Protein AF-A0A171ASH6-F1 (afdb_monomer)

Structure (mmCIF, N/CA/C/O backbone):
data_AF-A0A171ASH6-F1
#
_entry.id   AF-A0A171ASH6-F1
#
loop_
_atom_site.group_PDB
_atom_site.id
_atom_site.type_symbol
_atom_site.label_atom_id
_atom_site.label_alt_id
_atom_site.label_comp_id
_atom_site.label_asym_id
_atom_site.label_entity_id
_atom_site.label_seq_id
_atom_site.pdbx_PDB_ins_code
_atom_site.Cartn_x
_atom_site.Cartn_y
_atom_site.Cartn_z
_atom_site.occupancy
_atom_site.B_iso_or_equiv
_atom_site.auth_seq_id
_atom_site.auth_comp_id
_atom_site.auth_asym_id
_atom_site.auth_atom_id
_atom_site.pdbx_PDB_model_num
ATOM 1 N N . SER A 1 1 ? 28.302 -19.593 27.444 1.00 45.69 1 SER A N 1
ATOM 2 C CA . SER A 1 1 ? 27.390 -19.820 26.310 1.00 45.69 1 SER A CA 1
ATOM 3 C C . SER A 1 1 ? 26.108 -19.074 26.608 1.00 45.69 1 SER A C 1
ATOM 5 O O . SER A 1 1 ? 25.265 -19.598 27.317 1.00 45.69 1 SER A O 1
ATOM 7 N N . GLU A 1 2 ? 26.026 -17.823 26.169 1.00 28.91 2 GLU A N 1
ATOM 8 C CA . GLU A 1 2 ? 24.877 -16.921 26.331 1.00 28.91 2 GLU A CA 1
ATOM 9 C C . GLU A 1 2 ? 24.809 -16.018 25.084 1.00 28.91 2 GLU A C 1
ATOM 11 O O . GLU A 1 2 ? 25.826 -15.876 24.399 1.00 28.91 2 GLU A O 1
ATOM 16 N N . PRO A 1 3 ? 23.618 -15.520 24.711 1.00 32.12 3 PRO A N 1
ATOM 17 C CA . PRO A 1 3 ? 23.237 -15.328 23.317 1.00 32.12 3 PRO A CA 1
ATOM 18 C C . PRO A 1 3 ? 23.754 -14.004 22.750 1.00 32.12 3 PRO A C 1
ATOM 20 O O . PRO A 1 3 ? 23.638 -12.954 23.380 1.00 32.12 3 PRO A O 1
ATOM 23 N N . GLU A 1 4 ? 24.279 -14.045 21.525 1.00 30.20 4 GLU A N 1
ATOM 24 C CA . GLU A 1 4 ? 24.618 -12.848 20.758 1.00 30.20 4 GLU A CA 1
ATOM 25 C C . GLU A 1 4 ? 23.358 -12.013 20.504 1.00 30.20 4 GLU A C 1
ATOM 27 O O . GLU A 1 4 ? 22.505 -12.331 19.671 1.00 30.20 4 GLU A O 1
ATOM 32 N N . VAL A 1 5 ? 23.245 -10.910 21.238 1.00 31.70 5 VAL A N 1
ATOM 33 C CA . VAL A 1 5 ? 22.274 -9.858 20.961 1.00 31.70 5 VAL A CA 1
ATOM 34 C C . VAL A 1 5 ? 22.753 -9.119 19.712 1.00 31.70 5 VAL A C 1
ATOM 36 O O . VAL A 1 5 ? 23.690 -8.323 19.746 1.00 31.70 5 VAL A O 1
ATOM 39 N N . ASN A 1 6 ? 22.107 -9.428 18.590 1.00 39.81 6 ASN A N 1
ATOM 40 C CA . ASN A 1 6 ? 22.355 -8.870 17.266 1.00 39.81 6 ASN A CA 1
ATOM 41 C C . ASN A 1 6 ? 21.956 -7.382 17.219 1.00 39.81 6 ASN A C 1
ATOM 43 O O . ASN A 1 6 ? 20.833 -7.025 16.861 1.00 39.81 6 ASN A O 1
ATOM 47 N N . VAL A 1 7 ? 22.869 -6.501 17.635 1.00 33.38 7 VAL A N 1
ATOM 48 C CA . VAL A 1 7 ? 22.704 -5.043 17.557 1.00 33.38 7 VAL A CA 1
ATOM 49 C C . VAL A 1 7 ? 23.424 -4.528 16.308 1.00 33.38 7 VAL A C 1
ATOM 51 O O . VAL A 1 7 ? 24.606 -4.186 16.346 1.00 33.38 7 VAL A O 1
ATOM 54 N N . LEU A 1 8 ? 22.704 -4.468 15.183 1.00 30.59 8 LEU A N 1
ATOM 55 C CA . LEU A 1 8 ? 23.188 -3.894 13.920 1.00 30.59 8 LEU A CA 1
ATOM 56 C C . LEU A 1 8 ? 23.548 -2.400 14.079 1.00 30.59 8 LEU A C 1
ATOM 58 O O . LEU A 1 8 ? 22.687 -1.569 14.378 1.00 30.59 8 LEU A O 1
ATOM 62 N N . LYS A 1 9 ? 24.812 -2.034 13.816 1.00 34.28 9 LYS A N 1
ATOM 63 C CA . LYS A 1 9 ? 25.303 -0.642 13.791 1.00 34.28 9 LYS A CA 1
ATOM 64 C C . LYS A 1 9 ? 25.560 -0.145 12.355 1.00 34.28 9 LYS A C 1
ATOM 66 O O . LYS A 1 9 ? 26.542 -0.522 11.737 1.00 34.28 9 LYS A O 1
ATOM 71 N N . ARG A 1 10 ? 24.616 0.702 11.915 1.00 31.41 10 ARG A N 1
ATOM 72 C CA . ARG A 1 10 ? 24.584 1.836 10.948 1.00 31.41 10 ARG A CA 1
ATOM 73 C C . ARG A 1 10 ? 25.618 1.946 9.808 1.00 31.41 10 ARG A C 1
ATOM 75 O O . ARG A 1 10 ? 26.817 1.917 10.040 1.00 31.41 10 ARG A O 1
ATOM 82 N N . PHE A 1 11 ? 25.105 2.299 8.621 1.00 37.06 11 PHE A N 1
ATOM 83 C CA . PHE A 1 11 ? 25.823 2.402 7.340 1.00 37.06 11 PHE A CA 1
ATOM 84 C C . PHE A 1 11 ? 25.557 3.723 6.567 1.00 37.06 11 PHE A C 1
ATOM 86 O O . PHE A 1 11 ? 25.187 3.699 5.402 1.00 37.06 11 PHE A O 1
ATOM 93 N N . TYR A 1 12 ? 25.739 4.898 7.181 1.00 35.47 12 TYR A N 1
ATOM 94 C CA . TYR A 1 12 ? 25.959 6.144 6.417 1.00 35.47 12 TYR A CA 1
ATOM 95 C C . TYR A 1 12 ? 26.968 7.037 7.145 1.00 35.47 12 TYR A C 1
ATOM 97 O O . TYR A 1 12 ? 26.896 7.177 8.372 1.00 35.47 12 TYR A O 1
ATOM 105 N N . ARG A 1 13 ? 27.903 7.647 6.401 1.00 34.50 13 ARG A N 1
ATOM 106 C CA . ARG A 1 13 ? 28.758 8.733 6.902 1.00 34.50 13 ARG A CA 1
ATOM 107 C C . ARG A 1 13 ? 28.080 10.071 6.609 1.00 34.50 13 ARG A C 1
ATOM 109 O O . ARG A 1 13 ? 27.743 10.318 5.460 1.00 34.50 13 ARG A O 1
ATOM 116 N N . PRO A 1 14 ? 27.921 10.952 7.605 1.00 33.91 14 PRO A N 1
ATOM 117 C CA . PRO A 1 14 ? 27.282 12.243 7.398 1.00 33.91 14 PRO A CA 1
ATOM 118 C C . PRO A 1 14 ? 28.107 13.105 6.431 1.00 33.91 14 PRO A C 1
ATOM 120 O O . PRO A 1 14 ? 29.325 13.199 6.582 1.00 33.91 14 PRO A O 1
ATOM 123 N N . MET A 1 15 ? 27.448 13.798 5.496 1.00 35.34 15 MET A N 1
ATOM 124 C CA . MET A 1 15 ? 28.036 14.999 4.904 1.00 35.34 15 MET A CA 1
ATOM 125 C C . MET A 1 15 ? 28.104 16.067 5.997 1.00 35.34 15 MET A C 1
ATOM 127 O O . MET A 1 15 ? 27.103 16.687 6.347 1.00 35.34 15 MET A O 1
ATOM 131 N N . VAL A 1 16 ? 29.288 16.239 6.579 1.00 38.28 16 VAL A N 1
ATOM 132 C CA . VAL A 1 16 ? 29.589 17.338 7.496 1.00 38.28 16 VAL A CA 1
ATOM 133 C C . VAL A 1 16 ? 30.573 18.260 6.787 1.00 38.28 16 VAL A C 1
ATOM 135 O O . VAL A 1 16 ? 31.733 17.885 6.634 1.00 38.28 16 VAL A O 1
ATOM 138 N N . PRO A 1 17 ? 30.184 19.488 6.415 1.00 38.75 17 PRO A N 1
ATOM 139 C CA . PRO A 1 17 ? 31.107 20.601 6.511 1.00 38.75 17 PRO A CA 1
ATOM 140 C C . PRO A 1 17 ? 31.356 20.832 8.005 1.00 38.75 17 PRO A C 1
ATOM 142 O O . PRO A 1 17 ? 30.417 21.025 8.784 1.00 38.75 17 PRO A O 1
ATOM 145 N N . GLU A 1 18 ? 32.615 20.720 8.425 1.00 45.03 18 GLU A N 1
ATOM 146 C CA . GLU A 1 18 ? 33.039 20.967 9.800 1.00 45.03 18 GLU A CA 1
ATOM 147 C C . GLU A 1 18 ? 32.450 22.280 10.340 1.00 45.03 18 GLU A C 1
ATOM 149 O O . GLU A 1 18 ? 32.524 23.315 9.680 1.00 45.03 18 GLU A O 1
ATOM 154 N N . LYS A 1 19 ? 31.963 22.213 11.590 1.00 38.91 19 LYS A N 1
ATOM 155 C CA . LYS A 1 19 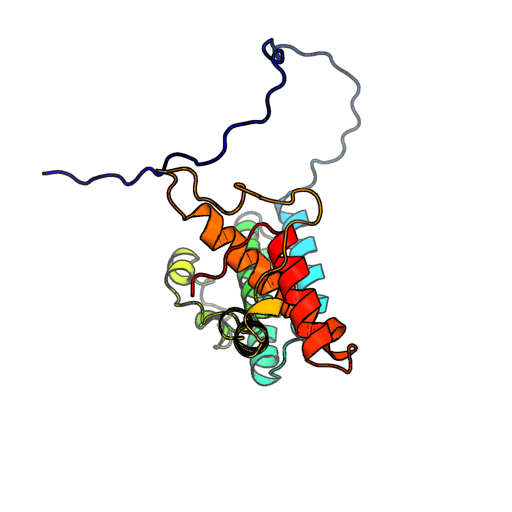? 31.418 23.287 12.454 1.00 38.91 19 LYS A CA 1
ATOM 156 C C . LYS A 1 19 ? 29.892 23.329 12.575 1.00 38.91 19 LYS A C 1
ATOM 158 O O . LYS A 1 19 ? 29.253 24.348 12.353 1.00 38.91 19 LYS A O 1
ATOM 163 N N . CYS A 1 20 ? 29.320 22.274 13.149 1.00 32.62 20 CYS A N 1
ATOM 164 C CA . CYS A 1 20 ? 28.177 22.465 14.043 1.00 32.62 20 CYS A CA 1
ATOM 165 C C . CYS A 1 20 ? 28.339 21.612 15.305 1.00 32.62 20 CYS A C 1
ATOM 167 O O . CYS A 1 20 ? 27.671 20.609 15.531 1.00 32.62 20 CYS A O 1
ATOM 169 N N . LYS A 1 21 ? 29.297 22.012 16.141 1.00 33.75 21 LYS A N 1
ATOM 170 C CA . LYS A 1 21 ? 29.273 21.713 17.570 1.00 33.75 21 LYS A CA 1
ATOM 171 C C . LYS A 1 21 ? 29.309 23.048 18.282 1.00 33.75 21 LYS A C 1
ATOM 173 O O . LYS A 1 21 ? 30.380 23.626 18.397 1.00 33.75 21 LYS A O 1
ATOM 178 N N . GLN A 1 22 ? 28.152 23.505 18.749 1.00 36.69 22 GLN A N 1
ATOM 179 C CA . GLN A 1 22 ? 27.988 23.964 20.126 1.00 36.69 22 GLN A CA 1
ATOM 180 C C . GLN A 1 22 ? 26.531 24.368 20.398 1.00 36.69 22 GLN A C 1
ATOM 182 O O . GLN A 1 22 ? 26.030 25.357 19.885 1.00 36.69 22 GLN A O 1
ATOM 187 N N . ARG A 1 23 ? 25.935 23.617 21.335 1.00 34.19 23 ARG A N 1
ATOM 188 C CA . ARG A 1 23 ? 25.189 24.159 22.478 1.00 34.19 23 ARG A CA 1
ATOM 189 C C . ARG A 1 23 ? 23.769 24.675 22.200 1.00 34.19 23 ARG A C 1
ATOM 191 O O . ARG A 1 23 ? 23.527 25.871 22.186 1.00 34.19 23 ARG A O 1
ATOM 198 N N . MET A 1 24 ? 22.797 23.761 22.172 1.00 30.98 24 MET A N 1
ATOM 199 C CA . MET A 1 24 ? 21.432 24.107 22.586 1.00 30.98 24 MET A CA 1
ATOM 200 C C . MET A 1 24 ? 21.235 23.723 24.052 1.00 30.98 24 MET A C 1
ATOM 202 O O . MET A 1 24 ? 20.932 22.588 24.408 1.00 30.98 24 MET A O 1
ATOM 206 N N . SER A 1 25 ? 21.458 24.699 24.923 1.00 34.09 25 SER A N 1
ATOM 207 C CA . SER A 1 25 ? 20.843 24.752 26.244 1.00 34.09 25 SER A CA 1
ATOM 208 C C . SER A 1 25 ? 20.405 26.187 26.503 1.00 34.09 25 SER A C 1
ATOM 210 O O . SER A 1 25 ? 21.202 27.103 26.313 1.00 34.09 25 SER A O 1
ATOM 212 N N . ARG A 1 26 ? 19.167 26.292 27.003 1.00 34.69 26 ARG A N 1
ATOM 213 C CA . ARG A 1 26 ? 18.424 27.450 27.527 1.00 34.69 26 ARG A CA 1
ATOM 214 C C . ARG A 1 26 ? 17.654 28.352 26.555 1.00 34.69 26 ARG A C 1
ATOM 216 O O . ARG A 1 26 ? 18.209 29.206 25.882 1.00 34.69 26 ARG A O 1
ATOM 223 N N . GLU A 1 27 ? 16.338 28.120 26.584 1.00 38.19 27 GLU A N 1
ATOM 224 C CA . GLU A 1 27 ? 15.298 29.049 27.066 1.00 38.19 27 GLU A CA 1
ATOM 225 C C . GLU A 1 27 ? 15.365 30.511 26.603 1.00 38.19 27 GLU A C 1
ATOM 227 O O . GLU A 1 27 ? 16.212 31.289 27.032 1.00 38.19 27 GLU A O 1
ATOM 232 N N . GLY A 1 28 ? 14.348 30.894 25.829 1.00 31.16 28 GLY A N 1
ATOM 233 C CA . GLY A 1 28 ? 13.969 32.274 25.548 1.00 31.16 28 GLY A CA 1
ATOM 234 C C . GLY A 1 28 ? 12.512 32.319 25.093 1.00 31.16 28 GLY A C 1
ATOM 235 O O . GLY A 1 28 ? 12.186 31.946 23.972 1.00 31.16 28 GLY A O 1
ATOM 236 N N . SER A 1 29 ? 11.647 32.709 26.018 1.00 42.91 29 SER A N 1
ATOM 237 C CA . SER A 1 29 ? 10.190 32.779 25.959 1.00 42.91 29 SER A CA 1
ATOM 238 C C . SER A 1 29 ? 9.662 33.688 24.847 1.00 42.91 29 SER A C 1
ATOM 240 O O . SER A 1 29 ? 9.991 34.870 24.850 1.00 42.91 29 SER A O 1
ATOM 242 N N . ILE A 1 30 ? 8.755 33.196 23.988 1.00 35.72 30 ILE A N 1
ATOM 243 C CA . ILE A 1 30 ? 7.827 34.052 23.226 1.00 35.72 30 ILE A CA 1
ATOM 244 C C . ILE A 1 30 ? 6.423 33.414 23.173 1.00 35.72 30 ILE A C 1
ATOM 246 O O . ILE A 1 30 ? 6.210 32.362 22.583 1.00 35.72 30 ILE A O 1
ATOM 250 N N . SER A 1 31 ? 5.509 34.113 23.852 1.00 34.62 31 SER A N 1
ATOM 251 C CA . SER A 1 31 ? 4.046 34.213 23.726 1.00 34.62 31 SER A CA 1
ATOM 252 C C . SER A 1 31 ? 3.168 32.959 23.606 1.00 34.62 31 SER A C 1
ATOM 254 O O . SER A 1 31 ? 3.125 32.260 22.598 1.00 34.62 31 SER A O 1
ATOM 256 N N . SER A 1 32 ? 2.312 32.830 24.617 1.00 44.97 32 SER A N 1
ATOM 257 C CA . SER A 1 32 ? 1.070 32.069 24.657 1.00 44.97 32 SER A CA 1
ATOM 258 C C . SER A 1 32 ? 0.130 32.374 23.484 1.00 44.97 32 SER A C 1
ATOM 260 O O . SER A 1 32 ? -0.579 33.380 23.477 1.00 44.97 32 SER A O 1
ATOM 262 N N . LEU A 1 33 ? 0.041 31.430 22.559 1.00 41.00 33 LEU A N 1
ATOM 263 C CA . LEU A 1 33 ? -1.189 31.089 21.855 1.00 41.00 33 LEU A CA 1
ATOM 264 C C . LEU A 1 33 ? -1.342 29.590 22.070 1.00 41.00 33 LEU A C 1
ATOM 266 O O . LEU A 1 33 ? -0.570 28.806 21.524 1.00 41.00 33 LEU A O 1
ATOM 270 N N . SER A 1 34 ? -2.269 29.189 22.940 1.00 40.94 34 SER A N 1
ATOM 271 C CA . SER A 1 34 ? -2.577 27.779 23.156 1.00 40.94 34 SER A CA 1
ATOM 272 C C . SER A 1 34 ? -3.241 27.222 21.896 1.00 40.94 34 SER A C 1
ATOM 274 O O . SER A 1 34 ? -4.461 27.076 21.827 1.00 40.94 34 SER A O 1
ATOM 276 N N . SER A 1 35 ? -2.448 26.907 20.876 1.00 45.91 35 SER A N 1
ATOM 277 C CA . SER A 1 35 ? -2.837 25.869 19.939 1.00 45.91 35 SER A CA 1
ATOM 278 C C . SER A 1 35 ? -2.961 24.612 20.788 1.00 45.91 35 SER A C 1
ATOM 280 O O . SER A 1 35 ? -1.966 24.173 21.374 1.00 45.91 35 SER A O 1
ATOM 282 N N . ALA A 1 36 ? -4.174 24.082 20.939 1.00 49.22 36 ALA A N 1
ATOM 283 C CA . ALA A 1 36 ? -4.348 22.775 21.552 1.00 49.22 36 ALA A CA 1
ATOM 284 C C . ALA A 1 36 ? -3.319 21.834 20.901 1.00 49.22 36 ALA A C 1
ATOM 286 O O . ALA A 1 36 ? -3.232 21.835 19.668 1.00 49.22 36 ALA A O 1
ATOM 287 N N . PRO A 1 37 ? -2.477 21.125 21.674 1.00 58.78 37 PRO A N 1
ATOM 288 C CA . PRO A 1 37 ? -1.520 20.206 21.083 1.00 58.78 37 PRO A CA 1
ATOM 289 C C . PRO A 1 37 ? -2.321 19.251 20.202 1.00 58.78 37 PRO A C 1
ATOM 291 O O . PRO A 1 37 ? -3.222 18.573 20.697 1.00 58.78 37 PRO A O 1
ATOM 294 N N . MET A 1 38 ? -2.069 19.284 18.891 1.00 62.38 38 MET A N 1
ATOM 295 C CA . MET A 1 38 ? -2.719 18.393 17.934 1.00 62.38 38 MET A CA 1
ATOM 296 C C . MET A 1 38 ? -2.554 16.967 18.459 1.00 62.38 38 MET A C 1
ATOM 298 O O . MET A 1 38 ? -1.432 16.473 18.559 1.00 62.38 38 MET A O 1
ATOM 302 N N . ASP A 1 39 ? -3.659 16.334 18.859 1.00 82.44 39 ASP A N 1
ATOM 303 C CA . ASP A 1 39 ? -3.646 14.967 19.375 1.00 82.44 39 ASP A CA 1
ATOM 304 C C . ASP A 1 39 ? -3.148 14.055 18.250 1.00 82.44 39 ASP A C 1
ATOM 306 O O . ASP A 1 39 ? -3.871 13.793 17.286 1.00 82.44 39 ASP A O 1
ATOM 310 N N . SER A 1 40 ? -1.892 13.611 18.357 1.00 89.25 40 SER A N 1
ATOM 311 C CA . SER A 1 40 ? -1.214 12.794 17.345 1.00 89.25 40 SER A CA 1
ATOM 312 C C . SER A 1 40 ? -2.054 11.586 16.943 1.00 89.25 40 SER A C 1
ATOM 314 O O . SER A 1 40 ? -2.129 11.258 15.763 1.00 89.25 40 SER A O 1
ATOM 316 N N . LEU A 1 41 ? -2.755 10.962 17.896 1.00 90.69 41 LEU A N 1
ATOM 317 C CA . LEU A 1 41 ? -3.590 9.796 17.615 1.00 90.69 41 LEU A CA 1
ATOM 318 C C . LEU A 1 41 ? -4.849 10.160 16.822 1.00 90.69 41 LEU A C 1
ATOM 320 O O . LEU A 1 41 ? -5.313 9.353 16.014 1.00 90.69 41 LEU A O 1
ATOM 324 N N . ASN A 1 42 ? -5.411 11.352 17.013 1.00 89.62 42 ASN A N 1
ATOM 325 C CA . ASN A 1 42 ? -6.527 11.809 16.183 1.00 89.62 42 ASN A CA 1
ATOM 326 C C . ASN A 1 42 ? -6.041 12.205 14.790 1.00 89.62 42 ASN A C 1
ATOM 328 O O . ASN A 1 42 ? -6.703 11.873 13.813 1.00 89.62 42 ASN A O 1
ATOM 332 N N . THR A 1 43 ? -4.871 12.838 14.685 1.00 92.44 43 THR A N 1
ATOM 333 C CA . THR A 1 43 ? -4.248 13.157 13.393 1.00 92.44 43 THR A CA 1
ATOM 334 C C . THR A 1 43 ? -3.971 11.889 12.586 1.00 92.44 43 THR A C 1
ATOM 336 O O . THR A 1 43 ? -4.365 11.809 11.427 1.00 92.44 43 THR A O 1
ATOM 339 N N . GLU A 1 44 ? -3.376 10.864 13.203 1.00 93.19 44 GLU A N 1
ATOM 340 C CA . GLU A 1 44 ? -3.176 9.546 12.587 1.00 93.19 44 GLU A CA 1
ATOM 341 C C . GLU A 1 44 ? -4.496 8.914 12.141 1.00 93.19 44 GLU A C 1
ATOM 343 O O . GLU A 1 44 ? -4.599 8.408 11.028 1.00 93.19 44 GLU A O 1
ATOM 348 N N . PHE A 1 45 ? -5.522 8.951 12.995 1.00 94.81 45 PHE A N 1
ATOM 349 C CA . PHE A 1 45 ? -6.832 8.405 12.657 1.00 94.81 45 PHE A CA 1
ATOM 350 C C . PHE A 1 45 ? -7.436 9.097 11.438 1.00 94.81 45 PHE A C 1
ATOM 352 O O . PHE A 1 45 ? -7.897 8.416 10.524 1.00 94.81 45 PHE A O 1
ATOM 359 N N . ILE A 1 46 ? -7.398 10.431 11.400 1.00 93.06 46 ILE A N 1
ATOM 360 C CA . ILE A 1 46 ? -7.866 11.223 10.259 1.00 93.06 46 ILE A CA 1
ATOM 361 C C . ILE A 1 46 ? -7.062 10.858 9.010 1.00 93.06 46 ILE A C 1
ATOM 363 O O . ILE A 1 46 ? -7.662 10.590 7.973 1.00 93.06 46 ILE A O 1
ATOM 367 N N . TYR A 1 47 ? -5.735 10.773 9.119 1.00 94.62 47 TYR A N 1
ATOM 368 C CA . TYR A 1 47 ? -4.861 10.408 8.008 1.00 94.62 47 TYR A CA 1
ATOM 369 C C . TYR A 1 47 ? -5.202 9.023 7.439 1.00 94.62 47 TYR A C 1
ATOM 371 O O . TYR A 1 47 ? -5.491 8.898 6.248 1.00 94.62 47 TYR A O 1
ATOM 379 N N . TYR A 1 48 ? -5.272 7.985 8.277 1.00 96.06 48 TYR A N 1
ATOM 380 C CA . TYR A 1 48 ? -5.658 6.649 7.814 1.00 96.06 48 TYR A CA 1
ATOM 381 C C . TYR A 1 48 ? -7.079 6.629 7.249 1.00 96.06 48 TYR A C 1
ATOM 383 O O . TYR A 1 48 ? -7.327 5.956 6.255 1.00 96.06 48 TYR A O 1
ATOM 391 N N . SER A 1 49 ? -8.000 7.411 7.818 1.00 93.88 49 SER A N 1
ATOM 392 C CA . SER A 1 49 ? -9.362 7.543 7.293 1.00 93.88 49 SER A CA 1
ATOM 393 C C . SER A 1 49 ? -9.391 8.169 5.901 1.00 93.88 49 SER A C 1
ATOM 395 O O . SER A 1 49 ? -10.173 7.737 5.058 1.00 93.88 49 SER A O 1
ATOM 397 N N . THR A 1 50 ? -8.552 9.176 5.644 1.00 93.25 50 THR A N 1
ATOM 398 C CA . THR A 1 50 ? -8.423 9.772 4.307 1.00 93.25 50 THR A CA 1
ATOM 399 C C . THR A 1 50 ? -7.829 8.786 3.314 1.00 93.25 50 THR A C 1
ATOM 401 O O . THR A 1 50 ? -8.421 8.574 2.265 1.00 93.25 50 THR A O 1
ATOM 404 N N . VAL A 1 51 ? -6.751 8.095 3.688 1.00 93.25 51 VAL A N 1
ATOM 405 C CA . VAL A 1 51 ? -6.107 7.083 2.840 1.00 93.25 51 VAL A CA 1
ATOM 406 C C . VAL A 1 51 ? -7.082 5.951 2.493 1.00 93.25 51 VAL A C 1
ATOM 408 O O . VAL A 1 51 ? -7.197 5.582 1.328 1.00 93.25 51 VAL A O 1
ATOM 411 N N . LEU A 1 52 ? -7.843 5.446 3.472 1.00 93.81 52 LEU A N 1
ATOM 412 C CA . LEU A 1 52 ? -8.837 4.382 3.277 1.00 93.81 52 LEU A CA 1
ATOM 413 C C . LEU A 1 52 ? -9.902 4.725 2.234 1.00 93.81 52 LEU A C 1
ATOM 415 O O . LEU A 1 52 ? -10.326 3.836 1.498 1.00 93.81 52 LEU A O 1
ATOM 419 N N . LYS A 1 53 ? -10.333 5.991 2.162 1.00 90.94 53 LYS A N 1
ATOM 420 C CA . LYS A 1 53 ? -11.338 6.435 1.184 1.00 90.94 53 LYS A CA 1
ATOM 421 C C . LYS A 1 53 ? -10.856 6.290 -0.254 1.00 90.94 53 LYS A C 1
ATOM 423 O O . LYS A 1 53 ? -11.685 6.034 -1.120 1.00 90.94 53 LYS A O 1
ATOM 428 N N . ASP A 1 54 ? -9.553 6.417 -0.482 1.00 90.12 54 ASP A N 1
ATOM 429 C CA . ASP A 1 54 ? -8.967 6.340 -1.816 1.00 90.12 54 ASP A CA 1
ATOM 430 C C . ASP A 1 54 ? -8.567 4.901 -2.170 1.00 90.12 54 ASP A C 1
ATOM 432 O O . ASP A 1 54 ? -8.847 4.430 -3.272 1.00 90.12 54 ASP A O 1
ATOM 436 N N . ILE A 1 55 ? -7.965 4.163 -1.229 1.00 92.06 55 ILE A N 1
ATOM 437 C CA . ILE A 1 55 ? -7.408 2.830 -1.520 1.00 92.06 55 ILE A CA 1
ATOM 438 C C . ILE A 1 55 ? -8.445 1.702 -1.475 1.00 92.06 55 ILE A C 1
ATOM 440 O O . ILE A 1 55 ? -8.360 0.778 -2.281 1.00 92.06 55 ILE A O 1
ATOM 444 N N . LEU A 1 56 ? -9.443 1.755 -0.581 1.00 91.94 56 LEU A N 1
ATOM 445 C CA . LEU A 1 56 ? -10.432 0.676 -0.456 1.00 91.94 56 LEU A CA 1
ATOM 446 C C . LEU A 1 56 ? -11.253 0.512 -1.753 1.00 91.94 56 LEU A C 1
ATOM 448 O O . LEU A 1 56 ? -11.393 -0.617 -2.233 1.00 91.94 56 LEU A O 1
ATOM 452 N N . PRO A 1 57 ? -11.750 1.590 -2.397 1.00 91.56 57 PRO A N 1
ATOM 453 C CA . PRO A 1 57 ? -12.405 1.470 -3.698 1.00 91.56 57 PRO A CA 1
ATOM 454 C C . PRO A 1 57 ? -11.456 1.031 -4.819 1.00 91.56 57 PRO A C 1
ATOM 456 O O . PRO A 1 57 ? -11.922 0.413 -5.779 1.00 91.56 57 PRO A O 1
ATOM 459 N N . ALA A 1 58 ? -10.157 1.320 -4.697 1.00 88.31 58 ALA A N 1
ATOM 460 C CA . ALA A 1 58 ? -9.140 1.033 -5.707 1.00 88.31 58 ALA A CA 1
ATOM 461 C C . ALA A 1 58 ? -8.629 -0.417 -5.702 1.00 88.31 58 ALA A C 1
ATOM 463 O O . ALA A 1 58 ? -7.988 -0.817 -6.672 1.00 88.31 58 ALA A O 1
ATOM 464 N N . MET A 1 59 ? -8.930 -1.216 -4.670 1.00 89.25 59 MET A N 1
ATOM 465 C CA . MET A 1 59 ? -8.541 -2.633 -4.653 1.00 89.25 59 MET A CA 1
ATOM 466 C C . MET A 1 59 ? -9.055 -3.378 -5.897 1.00 89.25 59 MET A C 1
ATOM 468 O O . MET A 1 59 ? -10.142 -3.088 -6.412 1.00 89.25 59 MET A O 1
ATOM 472 N N . SER A 1 60 ? -8.327 -4.379 -6.382 1.00 86.94 60 SER A N 1
ATOM 473 C CA . SER A 1 60 ? -8.711 -5.080 -7.616 1.00 86.94 60 SER A CA 1
ATOM 474 C C . SER A 1 60 ? -9.845 -6.083 -7.402 1.00 86.94 60 SER A C 1
ATOM 476 O O . SER A 1 60 ? -10.597 -6.363 -8.334 1.00 86.94 60 SER A O 1
ATOM 478 N N . ARG A 1 61 ? -9.961 -6.660 -6.199 1.00 88.12 61 ARG A N 1
ATOM 479 C CA . ARG A 1 61 ? -10.853 -7.797 -5.910 1.00 88.12 61 ARG A CA 1
ATOM 480 C C . ARG A 1 61 ? -12.047 -7.361 -5.072 1.00 88.12 61 ARG A C 1
ATOM 482 O O . ARG A 1 61 ? -11.884 -6.801 -3.990 1.00 88.12 61 ARG A O 1
ATOM 489 N N . ILE A 1 62 ? -13.259 -7.598 -5.572 1.00 90.94 62 ILE A N 1
ATOM 490 C CA . ILE A 1 62 ? -14.484 -7.142 -4.900 1.00 90.94 62 ILE A CA 1
ATOM 491 C C . ILE A 1 62 ? -14.791 -7.958 -3.642 1.00 90.94 62 ILE A C 1
ATOM 493 O O . ILE A 1 62 ? -15.341 -7.426 -2.681 1.00 90.94 62 ILE A O 1
ATOM 497 N N . GLU A 1 63 ? -14.389 -9.227 -3.616 1.00 90.31 63 GLU A N 1
ATOM 498 C CA . GLU A 1 63 ? -14.541 -10.110 -2.460 1.00 90.31 63 GLU A CA 1
ATOM 499 C C . GLU A 1 63 ? -13.721 -9.588 -1.278 1.00 90.31 63 GLU A C 1
ATOM 501 O O . GLU A 1 63 ? -14.226 -9.496 -0.160 1.00 90.31 63 GLU A O 1
ATOM 506 N N . ASP A 1 64 ? -12.486 -9.169 -1.556 1.00 90.94 64 ASP A N 1
ATOM 507 C CA . ASP A 1 64 ? -11.574 -8.602 -0.568 1.00 90.94 64 ASP A CA 1
ATOM 508 C C . ASP A 1 64 ? -12.122 -7.273 -0.020 1.00 90.94 64 ASP A C 1
ATOM 510 O O . ASP A 1 64 ? -12.163 -7.078 1.195 1.00 90.94 64 ASP A O 1
ATOM 514 N N . LYS A 1 65 ? -12.663 -6.399 -0.884 1.00 91.75 65 LYS A N 1
ATOM 515 C CA . LYS A 1 65 ? -13.359 -5.171 -0.446 1.00 91.75 65 LYS A CA 1
ATOM 516 C C . LYS A 1 65 ? -14.500 -5.482 0.518 1.00 91.75 65 LYS A C 1
ATOM 518 O O . LYS A 1 65 ? -14.598 -4.875 1.584 1.00 91.75 65 LYS A O 1
ATOM 523 N N . ASN A 1 66 ? -15.355 -6.434 0.147 1.00 91.12 66 ASN A N 1
ATOM 524 C CA . ASN A 1 66 ? -16.523 -6.806 0.938 1.00 91.12 66 ASN A CA 1
ATOM 525 C C . ASN A 1 66 ? -16.133 -7.409 2.294 1.00 91.12 66 ASN A C 1
ATOM 527 O O . ASN A 1 66 ? -16.805 -7.135 3.286 1.00 91.12 66 ASN A O 1
ATOM 531 N N . ALA A 1 67 ? -15.036 -8.168 2.360 1.00 91.12 67 ALA A N 1
ATOM 532 C CA . ALA A 1 67 ? -14.508 -8.705 3.614 1.00 91.12 67 ALA A CA 1
ATOM 533 C C . ALA A 1 67 ? -13.973 -7.606 4.553 1.00 91.12 67 ALA A C 1
ATOM 535 O O . ALA A 1 67 ? -14.116 -7.705 5.773 1.00 91.12 67 ALA A O 1
ATOM 536 N N . LEU A 1 68 ? -13.400 -6.531 4.000 1.00 93.12 68 LEU A N 1
ATOM 537 C CA . LEU A 1 68 ? -12.820 -5.437 4.783 1.00 93.12 68 LEU A CA 1
ATOM 538 C C . LEU A 1 68 ? -13.844 -4.414 5.294 1.00 93.12 68 LEU A C 1
ATOM 540 O O . LEU A 1 68 ? -13.611 -3.792 6.333 1.00 93.12 68 LEU A O 1
ATOM 544 N N . LEU A 1 69 ? -14.982 -4.235 4.618 1.00 93.25 69 LEU A N 1
ATOM 545 C CA . LEU A 1 69 ? -16.012 -3.263 5.018 1.00 93.25 69 LEU A CA 1
ATOM 546 C C . LEU A 1 69 ? -16.495 -3.437 6.477 1.00 93.25 69 LEU A C 1
ATOM 548 O O . LEU A 1 69 ? -16.509 -2.442 7.210 1.00 93.25 69 LEU A O 1
ATOM 552 N N . PRO A 1 70 ? -16.817 -4.657 6.959 1.00 94.06 70 PRO A N 1
ATOM 553 C CA . PRO A 1 70 ? -17.146 -4.890 8.366 1.00 94.06 70 PRO A CA 1
ATOM 554 C C . PRO A 1 70 ? -16.033 -4.483 9.342 1.00 94.06 70 PRO A C 1
ATOM 556 O O . PRO A 1 70 ? -16.310 -3.942 10.412 1.00 94.06 70 PRO A O 1
ATOM 559 N N . TRP A 1 71 ? -14.764 -4.697 8.978 1.00 94.19 71 TRP A N 1
ATOM 560 C CA . TRP A 1 71 ? -13.617 -4.289 9.797 1.00 94.19 71 TRP A CA 1
ATOM 561 C C . TRP A 1 71 ? -13.475 -2.778 9.887 1.00 94.19 71 TRP A C 1
ATOM 563 O O . TRP A 1 71 ? -13.207 -2.257 10.972 1.00 94.19 71 TRP A O 1
ATOM 573 N N . VAL A 1 72 ? -13.695 -2.070 8.778 1.00 94.31 72 VAL A N 1
ATOM 574 C CA . VAL A 1 72 ? -13.741 -0.604 8.777 1.00 94.31 72 VAL A CA 1
ATOM 575 C C . VAL A 1 72 ? -14.866 -0.126 9.692 1.00 94.31 72 VAL A C 1
ATOM 577 O O . VAL A 1 72 ? -14.603 0.661 10.596 1.00 94.31 72 VAL A O 1
ATOM 580 N N . GLY A 1 73 ? -16.084 -0.657 9.544 1.00 93.81 73 GLY A N 1
ATOM 581 C CA . GLY A 1 73 ? -17.213 -0.304 10.414 1.00 93.81 73 GLY A CA 1
ATOM 582 C C . GLY A 1 73 ? -16.890 -0.504 11.896 1.00 93.81 73 GLY A C 1
ATOM 583 O O . GLY A 1 73 ? -17.062 0.406 12.707 1.00 93.81 73 GLY A O 1
ATOM 584 N N . ARG A 1 74 ? -16.307 -1.655 12.235 1.00 93.44 74 ARG A N 1
ATOM 585 C CA . ARG A 1 74 ? -15.899 -1.977 13.600 1.00 93.44 74 ARG A CA 1
ATOM 586 C C . ARG A 1 74 ? -14.838 -1.035 14.161 1.00 93.44 74 ARG A C 1
ATOM 588 O O . ARG A 1 74 ? -14.960 -0.587 15.294 1.00 93.44 74 ARG A O 1
ATOM 595 N N . LEU A 1 75 ? -13.783 -0.726 13.409 1.00 93.62 75 LEU A N 1
ATOM 596 C CA . LEU A 1 75 ? -12.714 0.164 13.885 1.00 93.62 75 LEU A CA 1
ATOM 597 C C . LEU A 1 75 ? -13.190 1.615 14.057 1.00 93.62 75 LEU A C 1
ATOM 599 O O . LEU A 1 75 ? -12.564 2.380 14.792 1.00 93.62 75 LEU A O 1
ATOM 603 N N . TYR A 1 76 ? -14.292 1.981 13.403 1.00 94.25 76 TYR A N 1
ATOM 604 C CA . TYR A 1 76 ? -14.951 3.280 13.526 1.00 94.25 76 TYR A CA 1
ATOM 605 C C . TYR A 1 76 ? -16.054 3.285 14.590 1.00 94.25 76 TYR A C 1
ATOM 607 O O . TYR A 1 76 ? -16.663 4.331 14.825 1.00 94.25 76 TYR A O 1
ATOM 615 N N . ALA A 1 77 ? -16.293 2.164 15.273 1.00 91.44 77 ALA A N 1
ATOM 616 C CA . ALA A 1 77 ? -17.289 2.105 16.326 1.00 91.44 77 ALA A CA 1
ATOM 617 C C . ALA A 1 77 ? -16.916 3.032 17.512 1.00 91.44 77 ALA A C 1
ATOM 619 O O . ALA A 1 77 ? -15.726 3.293 17.768 1.00 91.44 77 ALA A O 1
ATOM 620 N N . PRO A 1 78 ? -17.910 3.590 18.230 1.00 90.44 78 PRO A N 1
ATOM 621 C CA . PRO A 1 78 ? -17.686 4.607 19.261 1.00 90.44 78 PRO A CA 1
ATOM 622 C C . PRO A 1 78 ? -16.706 4.184 20.363 1.00 90.44 78 PRO A C 1
ATOM 624 O O . PRO A 1 78 ? -15.895 4.989 20.821 1.00 90.44 78 PRO A O 1
ATOM 627 N N . GLU A 1 79 ? -16.707 2.916 20.759 1.00 88.38 79 GLU A N 1
ATOM 628 C CA . GLU A 1 79 ? -15.840 2.371 21.803 1.00 88.38 79 GLU A CA 1
ATOM 629 C C . GLU A 1 79 ? -14.342 2.511 21.472 1.00 88.38 79 GLU A C 1
ATOM 631 O O . GLU A 1 79 ? -13.522 2.775 22.362 1.00 88.38 79 GLU A O 1
ATOM 636 N N . TYR A 1 80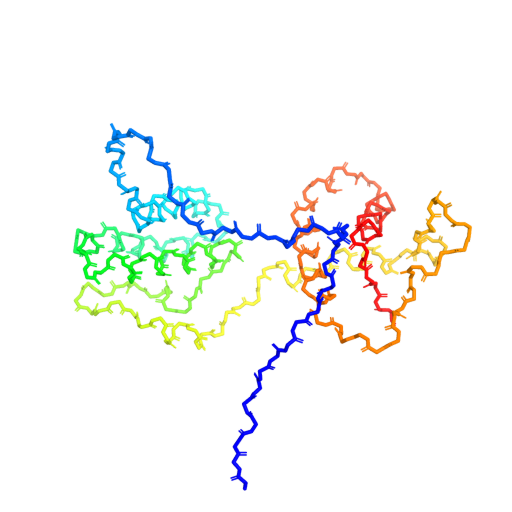 ? -13.972 2.459 20.188 1.00 89.00 80 TYR A N 1
ATOM 637 C CA . TYR A 1 80 ? -12.590 2.638 19.726 1.00 89.00 80 TYR A CA 1
ATOM 638 C C . TYR A 1 80 ? -12.140 4.105 19.686 1.00 89.00 80 TYR A C 1
ATOM 640 O O . TYR A 1 80 ? -10.968 4.388 19.422 1.00 89.00 80 TYR A O 1
ATOM 648 N N . HIS A 1 81 ? -13.035 5.040 20.016 1.00 87.62 81 HIS A N 1
ATOM 649 C CA . HIS A 1 81 ? -12.721 6.448 20.257 1.00 87.62 81 HIS A CA 1
ATOM 650 C C . HIS A 1 81 ? -12.394 6.730 21.730 1.00 87.62 81 HIS A C 1
ATOM 652 O O . HIS A 1 81 ? -12.127 7.876 22.093 1.00 87.62 81 HIS A O 1
ATOM 658 N N . SER A 1 82 ? -12.355 5.716 22.596 1.00 87.12 82 SER A N 1
ATOM 659 C CA . SER A 1 82 ? -11.864 5.860 23.971 1.00 87.12 82 SER A CA 1
ATOM 660 C C . SER A 1 82 ? -10.338 5.998 24.020 1.00 87.12 82 SER A C 1
ATOM 662 O O . SER A 1 82 ? -9.613 5.419 23.210 1.00 87.12 82 SER A O 1
ATOM 664 N N . THR A 1 83 ? -9.816 6.742 24.997 1.00 83.25 83 THR A N 1
ATOM 665 C CA . THR A 1 83 ? -8.364 6.950 25.177 1.00 83.25 83 THR A CA 1
ATOM 666 C C . THR A 1 83 ? -7.587 5.636 25.308 1.00 83.25 83 THR A C 1
ATOM 668 O O . THR A 1 83 ? -6.472 5.533 24.804 1.00 83.25 83 THR A O 1
ATOM 671 N N . ALA A 1 84 ? -8.199 4.612 25.908 1.00 86.31 84 ALA A N 1
ATOM 672 C CA . ALA A 1 84 ? -7.609 3.286 26.066 1.00 86.31 84 ALA A CA 1
ATOM 673 C C . ALA A 1 84 ? -7.457 2.516 24.740 1.00 86.31 84 ALA A C 1
ATOM 675 O O . ALA A 1 84 ? -6.523 1.729 24.590 1.00 86.31 84 ALA A O 1
ATOM 676 N N . LEU A 1 85 ? -8.360 2.726 23.774 1.00 88.31 85 LEU A N 1
ATOM 677 C CA . LEU A 1 85 ? -8.437 1.906 22.560 1.00 88.31 85 LEU A CA 1
ATOM 678 C C . LEU A 1 85 ? -7.963 2.616 21.286 1.00 88.31 85 LEU A C 1
ATOM 680 O O . LEU A 1 85 ? -7.580 1.925 20.338 1.00 88.31 85 LEU A O 1
ATOM 684 N N . ARG A 1 86 ? -7.890 3.956 21.261 1.00 90.75 86 ARG A N 1
ATOM 685 C CA . ARG A 1 86 ? -7.460 4.739 20.080 1.00 90.75 86 ARG A CA 1
ATOM 686 C C . ARG A 1 86 ? -6.122 4.283 19.499 1.00 90.75 86 ARG A C 1
ATOM 688 O O . ARG A 1 86 ? -6.013 4.112 18.290 1.00 90.75 86 ARG A O 1
ATOM 695 N N . SER A 1 87 ? -5.112 4.037 20.339 1.00 89.62 87 SER A N 1
ATOM 696 C CA . SER A 1 87 ? -3.798 3.578 19.856 1.00 89.62 87 SER A CA 1
ATOM 697 C C . SER A 1 87 ? -3.884 2.194 19.202 1.00 89.62 87 SER A C 1
ATOM 699 O O . SER A 1 87 ? -3.328 1.971 18.125 1.00 89.62 87 SER A O 1
ATOM 701 N N . LYS A 1 88 ? -4.642 1.264 19.803 1.00 90.19 88 LYS A N 1
ATOM 702 C CA . LYS A 1 88 ? -4.853 -0.078 19.243 1.00 90.19 88 LYS A CA 1
ATOM 703 C C . LYS A 1 88 ? -5.606 -0.005 17.914 1.00 90.19 88 LYS A C 1
ATOM 705 O O . LYS A 1 88 ? -5.187 -0.659 16.960 1.00 90.19 88 LYS A O 1
ATOM 710 N N . ARG A 1 89 ? -6.660 0.813 17.840 1.00 92.38 89 ARG A N 1
ATOM 711 C CA . ARG A 1 89 ? -7.422 1.092 16.615 1.00 92.38 89 ARG A CA 1
ATOM 712 C C . ARG A 1 89 ? -6.515 1.624 15.506 1.00 92.38 89 ARG A C 1
ATOM 714 O O . ARG A 1 89 ? -6.488 1.040 14.431 1.00 92.38 89 ARG A O 1
ATOM 721 N N . ASN A 1 90 ? -5.739 2.677 15.771 1.00 93.50 90 ASN A N 1
ATOM 722 C CA . ASN A 1 90 ? -4.855 3.295 14.776 1.00 93.50 90 ASN A CA 1
ATOM 723 C C . ASN A 1 90 ? -3.850 2.303 14.192 1.00 93.50 90 ASN A C 1
ATOM 725 O O . ASN A 1 90 ? -3.614 2.297 12.990 1.00 93.50 90 ASN A O 1
ATOM 729 N N . ARG A 1 91 ? -3.294 1.419 15.024 1.00 91.06 91 ARG A N 1
ATOM 730 C CA . ARG A 1 91 ? -2.381 0.379 14.542 1.00 91.06 91 ARG A CA 1
ATOM 731 C C . ARG A 1 91 ? -3.076 -0.648 13.642 1.00 91.06 91 ARG A C 1
ATOM 733 O O . ARG A 1 91 ? -2.460 -1.089 12.684 1.00 91.06 91 ARG A O 1
ATOM 740 N N . HIS A 1 92 ? -4.337 -1.003 13.901 1.00 92.12 92 HIS A N 1
ATOM 741 C CA . HIS A 1 92 ? -5.107 -1.866 12.991 1.00 92.12 92 HIS A CA 1
ATOM 742 C C . HIS A 1 92 ? -5.458 -1.146 11.685 1.00 92.12 92 HIS A C 1
ATOM 744 O O . HIS A 1 92 ? -5.342 -1.745 10.622 1.00 92.12 92 HIS A O 1
ATOM 750 N N . LEU A 1 93 ? -5.824 0.139 11.753 1.00 93.56 93 LEU A N 1
ATOM 751 C CA . LEU A 1 93 ? -6.068 0.963 10.566 1.00 93.56 93 LEU A CA 1
ATOM 752 C C . LEU A 1 93 ? -4.817 1.080 9.692 1.00 93.56 93 LEU A C 1
ATOM 754 O O . LEU A 1 93 ? -4.914 0.901 8.487 1.00 93.56 93 LEU A O 1
ATOM 758 N N . LEU A 1 94 ? -3.642 1.291 10.290 1.00 91.56 94 LEU A N 1
ATOM 759 C CA . LEU A 1 94 ? -2.374 1.282 9.560 1.00 91.56 94 LEU A CA 1
ATOM 760 C C . LEU A 1 94 ? -2.152 -0.052 8.834 1.00 91.56 94 LEU A C 1
ATOM 762 O O . LEU A 1 94 ? -1.801 -0.051 7.662 1.00 91.56 94 LEU A O 1
ATOM 766 N N . GLN A 1 95 ? -2.370 -1.184 9.509 1.00 88.44 95 GLN A N 1
ATOM 767 C CA . GLN A 1 95 ? -2.194 -2.508 8.899 1.00 88.44 95 GLN A CA 1
ATOM 768 C C . GLN A 1 95 ? -3.174 -2.755 7.751 1.00 88.44 95 GLN A C 1
ATOM 770 O O . GLN A 1 95 ? -2.774 -3.287 6.721 1.00 88.44 95 GLN A O 1
ATOM 775 N N . LEU A 1 96 ? -4.428 -2.323 7.908 1.00 91.06 96 LEU A N 1
ATOM 776 C CA . LEU A 1 96 ? -5.413 -2.323 6.831 1.00 91.06 96 LEU A CA 1
ATOM 777 C C . LEU A 1 96 ? -4.941 -1.475 5.646 1.00 91.06 96 LEU A C 1
ATOM 779 O O . LEU A 1 96 ? -4.979 -1.946 4.514 1.00 91.06 96 LEU A O 1
ATOM 783 N N . CYS A 1 97 ? -4.459 -0.253 5.891 1.00 91.75 97 CYS A N 1
ATOM 784 C CA . CYS A 1 97 ? -3.949 0.604 4.823 1.00 91.75 97 CYS A CA 1
ATOM 785 C C . CYS A 1 97 ? -2.775 -0.042 4.084 1.00 91.75 97 CYS A C 1
ATOM 787 O O . CYS A 1 97 ? -2.768 -0.074 2.860 1.00 91.75 97 CYS A O 1
ATOM 789 N N . LEU A 1 98 ? -1.802 -0.579 4.821 1.00 86.75 98 LEU A N 1
ATOM 790 C CA . LEU A 1 98 ? -0.628 -1.228 4.242 1.00 86.75 98 LEU A CA 1
ATOM 791 C C . LEU A 1 98 ? -1.000 -2.470 3.424 1.00 86.75 98 LEU A C 1
ATOM 793 O O . LEU A 1 98 ? -0.467 -2.654 2.334 1.00 86.75 98 LEU A O 1
ATOM 797 N N . SER A 1 99 ? -1.925 -3.306 3.911 1.00 86.38 99 SER A N 1
ATOM 798 C CA . SER A 1 99 ? -2.347 -4.492 3.161 1.00 86.38 99 SER A CA 1
ATOM 799 C C . SER A 1 99 ? -3.103 -4.105 1.889 1.00 86.38 99 SER A C 1
ATOM 801 O O . SER A 1 99 ? -2.819 -4.642 0.824 1.00 86.38 99 SER A O 1
ATOM 803 N N . MET A 1 100 ? -3.996 -3.116 1.971 1.00 88.62 100 MET A N 1
ATOM 804 C CA . MET A 1 100 ? -4.753 -2.620 0.819 1.00 88.62 100 MET A CA 1
ATOM 805 C C . MET A 1 100 ? -3.882 -1.919 -0.223 1.00 88.62 100 MET A C 1
ATOM 807 O O . MET A 1 100 ? -4.140 -2.074 -1.412 1.00 88.62 100 MET A O 1
ATOM 811 N N . LEU A 1 101 ? -2.840 -1.191 0.190 1.00 86.06 101 LEU A N 1
ATOM 812 C CA . LEU A 1 101 ? -1.852 -0.620 -0.736 1.00 86.06 101 LEU A CA 1
ATOM 813 C C . LEU A 1 101 ? -1.135 -1.706 -1.548 1.00 86.06 101 LEU A C 1
ATOM 815 O O . LEU A 1 101 ? -0.804 -1.485 -2.709 1.00 86.06 101 LEU A O 1
ATOM 819 N N . ASN A 1 102 ? -0.949 -2.886 -0.957 1.00 82.62 102 ASN A N 1
ATOM 820 C CA . ASN A 1 102 ? -0.400 -4.057 -1.637 1.00 82.62 102 ASN A CA 1
ATOM 821 C C . ASN A 1 102 ? -1.456 -4.866 -2.411 1.00 82.62 102 ASN A C 1
ATOM 823 O O . ASN A 1 102 ? -1.108 -5.881 -3.009 1.00 82.62 102 ASN A O 1
ATOM 827 N N . ASP A 1 103 ? -2.714 -4.410 -2.420 1.00 84.94 103 ASP A N 1
ATOM 828 C CA . ASP A 1 103 ? -3.884 -5.101 -2.971 1.00 84.94 103 ASP A CA 1
ATOM 829 C C . ASP A 1 103 ? -4.105 -6.504 -2.372 1.00 84.94 103 ASP A C 1
ATOM 831 O O . ASP A 1 103 ? -4.483 -7.449 -3.064 1.00 84.94 103 ASP A O 1
ATOM 835 N N . GLU A 1 104 ? -3.852 -6.627 -1.064 1.00 84.88 104 GLU A N 1
ATOM 836 C CA . GLU A 1 104 ? -3.884 -7.874 -0.297 1.00 84.88 104 GLU A CA 1
ATOM 837 C C . GLU A 1 104 ? -4.702 -7.744 1.003 1.00 84.88 104 GLU A C 1
ATOM 839 O O . GLU A 1 104 ? -4.858 -6.666 1.592 1.00 84.88 104 GLU A O 1
ATOM 844 N N . VAL A 1 105 ? -5.194 -8.881 1.507 1.00 87.25 105 VAL A N 1
ATOM 845 C CA . VAL A 1 105 ? -5.943 -8.965 2.775 1.00 87.25 105 VAL A CA 1
ATOM 846 C C . VAL A 1 105 ? -5.227 -9.887 3.751 1.00 87.25 105 VAL A C 1
ATOM 848 O O . VAL A 1 105 ? -5.094 -11.094 3.518 1.00 87.25 105 VAL A O 1
ATOM 851 N N . LEU A 1 106 ? -4.802 -9.329 4.890 1.00 84.50 106 LEU A N 1
ATOM 852 C CA . LEU A 1 106 ? -4.188 -10.122 5.955 1.00 84.50 106 LEU A CA 1
ATOM 853 C C . LEU A 1 106 ? -5.166 -11.190 6.470 1.00 84.50 106 LEU A C 1
ATOM 855 O O . LEU A 1 106 ? -6.358 -10.907 6.595 1.00 84.50 106 LEU A O 1
ATOM 859 N N . PRO A 1 107 ? -4.688 -12.391 6.850 1.00 83.06 107 PRO A N 1
ATOM 860 C CA . PRO A 1 107 ? -5.555 -13.483 7.297 1.00 83.06 107 PRO A CA 1
ATOM 861 C C . PRO A 1 107 ? -6.546 -13.103 8.403 1.00 83.06 107 PRO A C 1
ATOM 863 O O . PRO A 1 107 ? -7.699 -13.513 8.350 1.00 83.06 107 PRO A O 1
ATOM 866 N N . CYS A 1 108 ? -6.136 -12.264 9.360 1.00 82.31 108 CYS A N 1
ATOM 867 C CA . CYS A 1 108 ? -7.005 -11.806 10.446 1.00 82.31 108 CYS A CA 1
ATOM 868 C C . CYS A 1 108 ? -8.176 -10.926 9.987 1.00 82.31 108 CYS A C 1
ATOM 870 O O . CYS A 1 108 ? -9.117 -10.751 10.749 1.00 82.31 108 CYS A O 1
ATOM 872 N N . PHE A 1 109 ? -8.113 -10.364 8.779 1.00 88.25 109 PHE A N 1
ATOM 873 C CA . PHE A 1 109 ? -9.152 -9.513 8.203 1.00 88.25 109 PHE A CA 1
ATOM 874 C C . PHE A 1 109 ? -10.018 -10.232 7.159 1.00 88.25 109 PHE A C 1
ATOM 876 O O . PHE A 1 109 ? -10.914 -9.616 6.590 1.00 88.25 109 PHE A O 1
ATOM 883 N N . LYS A 1 110 ? -9.770 -11.524 6.898 1.00 86.44 110 LYS A N 1
ATOM 884 C CA . LYS A 1 110 ? -10.564 -12.316 5.941 1.00 86.44 110 LY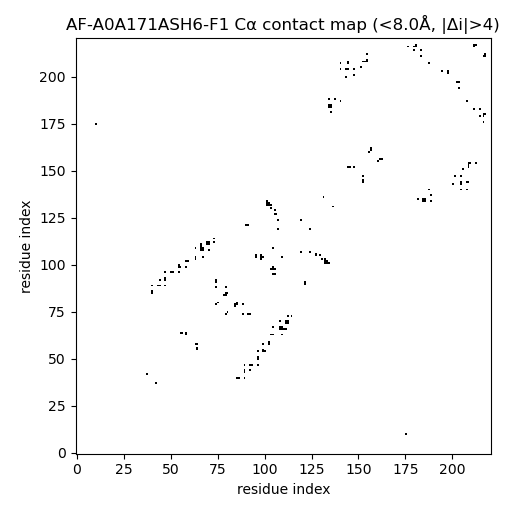S A CA 1
ATOM 885 C C . LYS A 1 110 ? -11.922 -12.735 6.493 1.00 86.44 110 LYS A C 1
ATOM 887 O O . LYS A 1 110 ? -12.856 -12.947 5.729 1.00 86.44 110 LYS A O 1
ATOM 892 N N . GLU A 1 111 ? -12.019 -12.877 7.808 1.00 86.44 111 GLU A N 1
ATOM 893 C CA . GLU A 1 111 ? -13.255 -13.247 8.489 1.00 86.44 111 GLU A CA 1
ATOM 894 C C . GLU A 1 111 ? -14.001 -12.004 8.961 1.00 86.44 111 GLU A C 1
ATOM 896 O O . GLU A 1 111 ? -13.390 -10.983 9.276 1.00 86.44 111 GLU A O 1
ATOM 901 N N . VAL A 1 112 ? -15.329 -12.093 9.037 1.00 87.62 112 VAL A N 1
ATOM 902 C CA . VAL A 1 112 ? -16.157 -11.018 9.591 1.00 87.62 112 VAL A CA 1
ATOM 903 C C . VAL A 1 112 ? -15.771 -10.816 11.061 1.00 87.62 112 VAL A C 1
ATOM 905 O O . VAL A 1 112 ? -15.711 -11.786 11.819 1.00 87.62 112 VAL A O 1
ATOM 908 N N . PRO A 1 113 ? -15.503 -9.577 11.497 1.00 89.81 113 PRO A N 1
ATOM 909 C CA . PRO A 1 113 ? -15.124 -9.332 12.870 1.00 89.81 113 PRO A CA 1
ATOM 910 C C . PRO A 1 113 ? -16.294 -9.612 13.821 1.00 89.81 113 PRO A C 1
ATOM 912 O O . PRO A 1 113 ? -17.329 -8.960 13.730 1.00 89.81 113 PRO A O 1
ATOM 915 N N . ALA A 1 114 ? -16.095 -10.504 14.791 1.00 85.75 114 ALA A N 1
ATOM 916 C CA . ALA A 1 114 ? -17.054 -10.703 15.878 1.00 85.75 114 ALA A CA 1
ATOM 917 C C . ALA A 1 114 ? -17.134 -9.456 16.780 1.00 85.75 114 ALA A C 1
ATOM 919 O O . ALA A 1 114 ? -16.095 -8.924 17.187 1.00 85.75 114 ALA A O 1
ATOM 920 N N . GLU A 1 115 ? -18.347 -8.984 17.075 1.00 80.75 115 GLU A N 1
ATOM 921 C CA . GLU A 1 115 ? -18.594 -7.738 17.820 1.00 80.75 115 GLU A CA 1
ATOM 922 C C . GLU A 1 115 ? -18.160 -7.825 19.292 1.00 80.75 115 GLU A C 1
ATOM 924 O O . GLU A 1 115 ? -17.639 -6.860 19.850 1.00 80.75 115 GLU A O 1
ATOM 929 N N . ASP A 1 116 ? -18.312 -8.998 19.901 1.00 82.44 116 ASP A N 1
ATOM 930 C CA . ASP A 1 116 ? -18.094 -9.286 21.322 1.00 82.44 116 ASP A CA 1
ATOM 931 C C . ASP A 1 116 ? -16.663 -9.741 21.662 1.00 82.44 116 ASP A C 1
ATOM 933 O O . ASP A 1 116 ? -16.225 -9.681 22.813 1.00 82.44 116 ASP A O 1
ATOM 937 N N . VAL A 1 117 ? -15.895 -10.167 20.662 1.00 83.19 117 VAL A N 1
ATOM 938 C CA . VAL A 1 117 ? -14.507 -10.620 20.836 1.00 83.19 117 VAL A CA 1
ATOM 939 C C . VAL A 1 117 ? -13.569 -9.416 20.812 1.00 83.19 117 VAL A C 1
ATOM 941 O O . VAL A 1 117 ? -13.748 -8.569 19.962 1.00 83.19 117 VAL A O 1
ATOM 944 N N . PRO A 1 118 ? -12.520 -9.280 21.638 1.00 83.31 118 PRO A N 1
ATOM 945 C CA . PRO A 1 118 ? -11.568 -8.169 21.511 1.00 83.31 118 PRO A CA 1
ATOM 946 C C . PRO A 1 118 ? -10.847 -8.132 20.151 1.00 83.31 118 PRO A C 1
ATOM 948 O O . PRO A 1 118 ? -10.591 -9.176 19.556 1.00 83.31 118 PRO A O 1
ATOM 951 N N . LEU A 1 119 ? -10.415 -6.944 19.692 1.00 85.12 119 LEU A N 1
ATOM 952 C CA . LEU A 1 119 ? -9.538 -6.855 18.509 1.00 85.12 119 LEU A CA 1
ATOM 953 C C . LEU A 1 119 ? -8.311 -7.780 18.659 1.00 85.12 119 LEU A C 1
ATOM 955 O O . LEU A 1 119 ? -7.749 -7.830 19.768 1.00 85.12 119 LEU A O 1
ATOM 959 N N . PRO A 1 120 ? -7.834 -8.415 17.572 1.00 82.50 120 PRO A N 1
ATOM 960 C CA . PRO A 1 120 ? -6.622 -9.228 17.585 1.00 82.50 120 PRO A CA 1
ATOM 961 C C . PRO A 1 120 ? -5.427 -8.504 18.220 1.00 82.50 120 PRO A C 1
ATOM 963 O O . PRO A 1 120 ? -5.338 -7.265 18.239 1.00 82.50 120 PRO A O 1
ATOM 966 N N . LYS A 1 121 ? -4.485 -9.256 18.796 1.00 80.94 121 LYS A N 1
ATOM 967 C CA . LYS A 1 121 ? -3.260 -8.635 19.310 1.00 80.94 121 LYS A CA 1
ATOM 968 C C . LYS A 1 121 ? -2.325 -8.343 18.144 1.00 80.94 121 LYS A C 1
ATOM 970 O O . LYS A 1 121 ? -2.040 -9.193 17.312 1.00 80.94 121 LYS A O 1
ATOM 975 N N . LEU A 1 122 ? -1.735 -7.154 18.141 1.00 69.44 122 LEU A N 1
ATOM 976 C CA . LEU A 1 122 ? -0.781 -6.751 17.100 1.00 69.44 122 LEU A CA 1
ATOM 977 C C . LEU A 1 122 ? 0.475 -7.636 17.067 1.00 69.44 122 LEU A C 1
ATOM 979 O O . LEU A 1 122 ? 1.069 -7.835 16.015 1.00 69.44 122 LEU A O 1
ATOM 983 N N . SER A 1 123 ? 0.863 -8.205 18.211 1.00 70.06 123 SER A N 1
ATOM 984 C CA . SER A 1 123 ? 1.947 -9.189 18.302 1.00 70.06 123 SER A CA 1
ATOM 985 C C . SER A 1 123 ? 1.640 -10.498 17.570 1.00 70.06 123 SER A C 1
ATOM 987 O O . SER A 1 123 ? 2.559 -11.223 17.206 1.00 70.06 123 SER A O 1
ATOM 989 N N . GLU A 1 124 ? 0.361 -10.824 17.387 1.00 69.56 124 GLU A N 1
ATOM 990 C CA . GLU A 1 124 ? -0.085 -11.963 16.580 1.00 69.56 124 GLU A CA 1
ATOM 991 C C . GLU A 1 124 ? -0.101 -11.573 15.098 1.00 69.56 124 GLU A C 1
ATOM 993 O O . GLU A 1 124 ? 0.297 -12.375 14.260 1.00 69.56 124 GLU A O 1
ATOM 998 N N . MET A 1 125 ? -0.423 -10.311 14.783 1.00 66.06 125 MET A N 1
ATOM 999 C CA . MET A 1 125 ? -0.348 -9.782 13.416 1.00 66.06 125 MET A CA 1
ATOM 1000 C C . MET A 1 125 ? 1.082 -9.748 12.865 1.00 66.06 125 MET A C 1
ATOM 1002 O O . MET A 1 125 ? 1.292 -10.102 11.714 1.00 66.06 125 MET A O 1
ATOM 1006 N N . ALA A 1 126 ? 2.080 -9.409 13.689 1.00 62.16 126 ALA A N 1
ATOM 1007 C CA . ALA A 1 126 ? 3.493 -9.412 13.286 1.00 62.16 126 ALA A CA 1
ATOM 1008 C C . ALA A 1 126 ? 4.031 -10.808 12.907 1.00 62.16 126 ALA A C 1
ATOM 1010 O O . ALA A 1 126 ? 5.095 -10.916 12.304 1.00 62.16 126 ALA A O 1
ATOM 1011 N N . LYS A 1 127 ? 3.317 -11.879 13.281 1.00 66.62 127 LYS A N 1
ATOM 1012 C CA . LYS A 1 127 ? 3.650 -13.267 12.928 1.00 66.62 127 LYS A CA 1
ATOM 1013 C C . LYS A 1 127 ? 2.927 -13.745 11.672 1.00 66.62 127 LYS A C 1
ATOM 1015 O O . LYS A 1 127 ? 3.208 -14.846 11.199 1.00 66.62 127 LYS A O 1
ATOM 1020 N N . LEU A 1 128 ? 1.973 -12.966 11.161 1.00 65.50 128 LEU A N 1
ATOM 1021 C CA . LEU A 1 128 ? 1.280 -13.307 9.931 1.00 65.50 128 LEU A CA 1
ATOM 1022 C C . LEU A 1 128 ? 2.283 -13.217 8.786 1.00 65.50 128 LEU A C 1
ATOM 1024 O O . LEU A 1 128 ? 2.974 -12.213 8.629 1.00 65.50 128 LEU A O 1
ATOM 1028 N N . LYS A 1 129 ? 2.355 -14.278 7.978 1.00 63.81 129 LYS A N 1
ATOM 1029 C CA . LYS A 1 129 ? 3.027 -14.201 6.684 1.00 63.81 129 LYS A CA 1
ATOM 1030 C C . LYS A 1 129 ? 2.245 -13.202 5.841 1.00 63.81 129 LYS A C 1
ATOM 1032 O O . LYS A 1 129 ? 1.129 -13.500 5.419 1.00 63.81 129 LYS A O 1
ATOM 1037 N N . ILE A 1 130 ? 2.810 -12.013 5.670 1.00 65.69 130 ILE A N 1
ATOM 1038 C CA . ILE A 1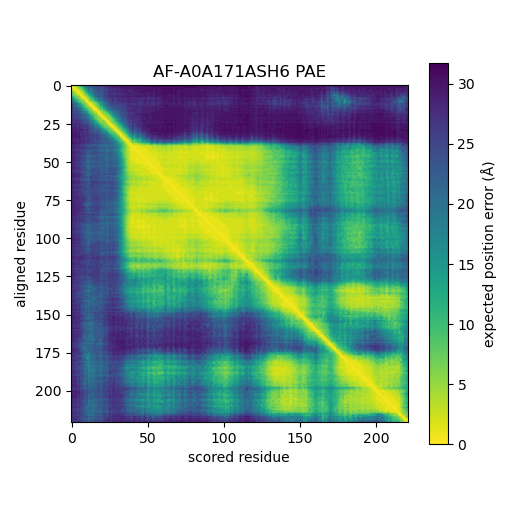 130 ? 2.291 -11.026 4.734 1.00 65.69 130 ILE A CA 1
ATOM 1039 C C . ILE A 1 130 ? 2.594 -11.600 3.344 1.00 65.69 130 ILE A C 1
ATOM 1041 O O . ILE A 1 130 ? 3.760 -11.912 3.084 1.00 65.69 130 ILE A O 1
ATOM 1045 N N . PRO A 1 131 ? 1.578 -11.860 2.500 1.00 65.81 131 PRO A N 1
ATOM 1046 C CA . PRO A 1 131 ? 1.841 -12.247 1.122 1.00 65.81 131 PRO A CA 1
ATOM 1047 C C . PRO A 1 131 ? 2.687 -11.152 0.458 1.00 65.81 131 PRO A C 1
ATOM 1049 O O . PRO A 1 131 ? 2.489 -9.975 0.780 1.00 65.81 131 PRO A O 1
ATOM 1052 N N . PRO A 1 132 ? 3.649 -11.519 -0.407 1.00 69.50 132 PRO A N 1
ATOM 1053 C CA . PRO A 1 132 ? 4.458 -10.526 -1.095 1.00 69.50 132 PRO A CA 1
ATOM 1054 C C . PRO A 1 132 ? 3.532 -9.579 -1.852 1.00 69.50 132 PRO A C 1
ATOM 1056 O O . PRO A 1 132 ? 2.542 -10.012 -2.450 1.00 69.50 132 PRO A O 1
ATOM 1059 N N . ALA A 1 133 ? 3.825 -8.285 -1.798 1.00 71.25 133 ALA A N 1
ATOM 1060 C CA . ALA A 1 133 ? 3.046 -7.314 -2.546 1.00 71.25 133 ALA A CA 1
ATOM 1061 C C . ALA A 1 133 ? 3.121 -7.633 -4.046 1.00 71.25 133 ALA A C 1
ATOM 1063 O O . ALA A 1 133 ? 4.126 -8.161 -4.524 1.00 71.25 133 ALA A O 1
ATOM 1064 N N . ARG A 1 134 ? 2.097 -7.273 -4.827 1.00 74.25 134 ARG A N 1
ATOM 1065 C CA . ARG A 1 134 ? 2.097 -7.553 -6.278 1.00 74.25 134 ARG A CA 1
ATOM 1066 C C . ARG A 1 134 ? 3.359 -7.071 -6.993 1.00 74.25 134 ARG A C 1
ATOM 1068 O O . ARG A 1 134 ? 3.847 -7.755 -7.885 1.00 74.25 134 ARG A O 1
ATOM 1075 N N . TRP A 1 135 ? 3.884 -5.916 -6.589 1.00 79.19 135 TRP A N 1
ATOM 1076 C CA . TRP A 1 135 ? 5.099 -5.340 -7.161 1.00 79.19 135 TRP A CA 1
ATOM 1077 C C . TRP A 1 135 ? 6.359 -6.159 -6.847 1.00 79.19 135 TRP A C 1
ATOM 1079 O O . TRP A 1 135 ? 7.278 -6.173 -7.657 1.00 79.19 135 TRP A O 1
ATOM 1089 N N . GLU A 1 136 ? 6.396 -6.882 -5.723 1.00 78.56 136 GLU A N 1
ATOM 1090 C CA . GLU A 1 136 ? 7.519 -7.760 -5.355 1.00 78.56 136 GLU A CA 1
ATOM 1091 C C . GLU A 1 136 ? 7.589 -9.004 -6.250 1.00 78.56 136 GLU A C 1
ATOM 1093 O O . GLU A 1 136 ? 8.646 -9.613 -6.380 1.00 78.56 136 GLU A O 1
ATOM 1098 N N . SER A 1 137 ? 6.466 -9.377 -6.873 1.00 79.31 137 SER A N 1
ATOM 1099 C CA . SER A 1 137 ? 6.372 -10.492 -7.826 1.00 79.31 137 SER A CA 1
ATOM 1100 C C . SER A 1 137 ? 6.368 -10.030 -9.294 1.00 79.31 137 SER A C 1
ATOM 1102 O O . SER A 1 137 ? 6.169 -10.846 -10.193 1.00 79.31 137 SER A O 1
ATOM 1104 N N . ASP A 1 138 ? 6.520 -8.726 -9.560 1.00 81.25 138 ASP A N 1
ATOM 1105 C CA . ASP A 1 138 ? 6.469 -8.155 -10.910 1.00 81.25 138 ASP A CA 1
ATOM 1106 C C . ASP A 1 138 ? 7.854 -8.179 -11.570 1.00 81.25 138 ASP A C 1
ATOM 1108 O O . ASP A 1 1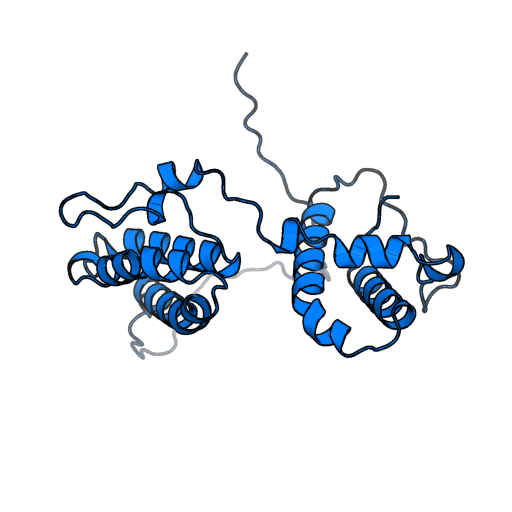38 ? 8.726 -7.370 -11.252 1.00 81.25 138 ASP A O 1
ATOM 1112 N N . HIS A 1 139 ? 8.032 -9.081 -12.537 1.00 81.50 139 HIS A N 1
ATOM 1113 C CA . HIS A 1 139 ? 9.286 -9.240 -13.279 1.00 81.50 139 HIS A CA 1
ATOM 1114 C C . HIS A 1 139 ? 9.366 -8.415 -14.572 1.00 81.50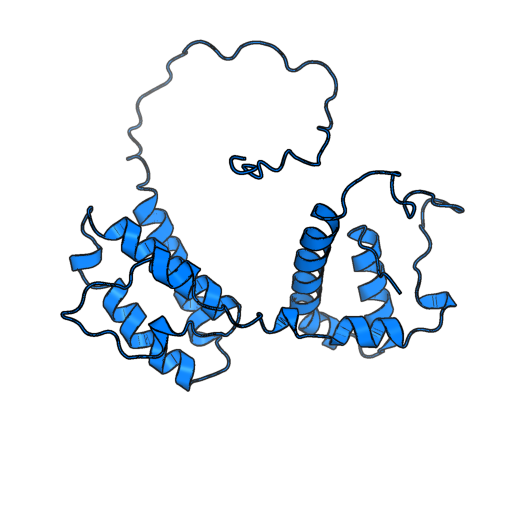 139 HIS A C 1
ATOM 1116 O O . HIS A 1 139 ? 10.405 -8.395 -15.229 1.00 81.50 139 HIS A O 1
ATOM 1122 N N . TYR A 1 140 ? 8.319 -7.651 -14.913 1.00 84.69 140 TYR A N 1
ATOM 1123 C CA . TYR A 1 140 ? 8.196 -6.962 -16.205 1.00 84.69 140 TYR A CA 1
ATOM 1124 C C . TYR A 1 140 ? 9.431 -6.142 -16.606 1.00 84.69 140 TYR A C 1
ATOM 1126 O O . TYR A 1 140 ? 9.852 -6.167 -17.759 1.00 84.69 140 TYR A O 1
ATOM 1134 N N . TRP A 1 141 ? 9.998 -5.381 -15.669 1.00 78.44 141 TRP A N 1
ATOM 1135 C CA . TRP A 1 141 ? 11.147 -4.523 -15.954 1.00 78.44 141 TRP A CA 1
ATOM 1136 C C . TRP A 1 141 ? 12.462 -5.293 -16.037 1.00 78.44 141 TRP A C 1
ATOM 1138 O O . TRP A 1 141 ? 13.324 -4.922 -16.829 1.00 78.44 141 TRP A O 1
ATOM 1148 N N . GLN A 1 142 ? 12.602 -6.358 -15.249 1.00 78.69 142 GLN A N 1
ATOM 1149 C CA . GLN A 1 142 ? 13.783 -7.219 -15.257 1.00 78.69 142 GLN A CA 1
ATOM 1150 C C . GLN A 1 142 ? 13.857 -7.983 -16.579 1.00 78.69 142 GLN A C 1
ATOM 1152 O O . GLN A 1 142 ? 14.892 -7.936 -17.240 1.00 78.69 142 GLN A O 1
ATOM 1157 N N . ASP A 1 143 ? 12.735 -8.561 -17.015 1.00 82.69 143 ASP A N 1
ATOM 1158 C CA . ASP A 1 143 ? 12.609 -9.242 -18.307 1.00 82.69 143 ASP A CA 1
ATOM 1159 C C . ASP A 1 143 ? 12.928 -8.283 -19.465 1.00 82.69 143 ASP A C 1
ATOM 1161 O O . ASP A 1 143 ? 13.736 -8.576 -20.344 1.00 82.69 143 ASP A O 1
ATOM 1165 N N . LEU A 1 144 ? 12.365 -7.070 -19.421 1.00 80.06 144 LEU A N 1
ATOM 1166 C CA . LEU A 1 144 ? 12.572 -6.058 -20.456 1.00 80.06 144 LEU A CA 1
ATOM 1167 C C . LEU A 1 144 ? 14.038 -5.598 -20.573 1.00 80.06 144 LEU A C 1
ATOM 1169 O O . LEU A 1 144 ? 14.490 -5.272 -21.672 1.00 80.06 144 LEU A O 1
ATOM 1173 N N . ILE A 1 145 ? 14.763 -5.516 -19.453 1.00 76.75 145 ILE A N 1
ATOM 1174 C CA . ILE A 1 145 ? 16.188 -5.156 -19.439 1.00 76.75 145 ILE A CA 1
ATOM 1175 C C . ILE A 1 145 ? 17.046 -6.342 -19.893 1.00 76.75 145 ILE A C 1
ATOM 1177 O O . ILE A 1 145 ? 17.986 -6.131 -20.658 1.00 76.75 145 ILE A O 1
ATOM 1181 N N . ALA A 1 146 ? 16.723 -7.566 -19.466 1.00 78.06 146 ALA A N 1
ATOM 1182 C CA . ALA A 1 146 ? 17.449 -8.779 -19.844 1.00 78.06 146 ALA A CA 1
ATOM 1183 C C . ALA A 1 146 ? 17.423 -9.033 -21.361 1.00 78.06 146 ALA A C 1
ATOM 1185 O O . ALA A 1 146 ? 18.411 -9.502 -21.925 1.00 78.06 146 ALA A O 1
ATOM 1186 N N . ASP A 1 147 ? 16.338 -8.644 -22.032 1.00 77.81 147 ASP A N 1
ATOM 1187 C CA . ASP A 1 147 ? 16.190 -8.753 -23.488 1.00 77.81 147 ASP A CA 1
ATOM 1188 C C . ASP A 1 147 ? 16.980 -7.690 -24.283 1.00 77.81 147 ASP A C 1
ATOM 1190 O O . ASP A 1 147 ? 16.998 -7.707 -25.522 1.00 77.81 147 ASP A O 1
ATOM 1194 N N . LEU A 1 148 ? 17.636 -6.727 -23.621 1.00 73.62 148 LEU A N 1
ATOM 1195 C CA . LEU A 1 148 ? 18.429 -5.720 -24.320 1.00 73.62 148 LEU A CA 1
ATOM 1196 C C . LEU A 1 148 ? 19.766 -6.286 -24.824 1.00 73.62 148 LEU A C 1
ATOM 1198 O O . LEU A 1 148 ? 20.478 -6.966 -24.091 1.00 73.62 148 LEU A O 1
ATOM 1202 N N . PRO A 1 149 ? 20.203 -5.908 -26.044 1.00 73.50 149 PRO A N 1
ATOM 1203 C CA . PRO A 1 149 ? 21.564 -6.185 -26.497 1.00 73.50 149 PRO A CA 1
ATOM 1204 C C . PRO A 1 149 ? 22.595 -5.624 -25.507 1.00 73.50 149 PRO A C 1
ATOM 1206 O O . PRO A 1 149 ? 22.419 -4.491 -25.064 1.00 73.50 149 PRO A O 1
ATOM 1209 N N . GLU A 1 150 ? 23.700 -6.330 -25.239 1.00 69.94 150 GLU A N 1
ATOM 1210 C CA . GLU A 1 150 ? 24.717 -5.935 -24.236 1.00 69.94 150 GLU A CA 1
ATOM 1211 C C . GLU A 1 150 ? 25.161 -4.466 -24.339 1.00 69.94 150 GLU A C 1
ATOM 1213 O O . GLU A 1 150 ? 25.270 -3.769 -23.334 1.00 69.94 150 GLU A O 1
ATOM 1218 N N . LYS A 1 151 ? 25.328 -3.957 -25.568 1.00 66.56 151 LYS A N 1
ATOM 1219 C CA . LYS A 1 151 ? 25.677 -2.549 -25.849 1.00 66.56 151 LYS A CA 1
ATOM 1220 C C . LYS A 1 151 ? 24.681 -1.518 -25.297 1.00 66.56 151 LYS A C 1
ATOM 1222 O O . LYS A 1 151 ? 25.015 -0.347 -25.180 1.00 66.56 151 LYS A O 1
ATOM 1227 N N . ASN A 1 152 ? 23.450 -1.945 -25.039 1.00 63.34 152 ASN A N 1
ATOM 1228 C CA . ASN A 1 152 ? 22.352 -1.144 -24.518 1.00 63.34 152 ASN A CA 1
ATOM 1229 C C . ASN A 1 152 ? 21.980 -1.542 -23.086 1.00 63.34 152 ASN A C 1
ATOM 1231 O O . ASN A 1 152 ? 21.204 -0.816 -22.484 1.00 63.34 152 ASN A O 1
ATOM 1235 N N . ALA A 1 153 ? 22.483 -2.666 -22.562 1.00 58.22 153 ALA A N 1
ATOM 1236 C CA . ALA A 1 153 ? 22.164 -3.187 -21.229 1.00 58.22 153 ALA A CA 1
ATOM 1237 C C . ALA A 1 153 ? 22.910 -2.451 -20.098 1.00 58.22 153 ALA A C 1
ATOM 1239 O O . ALA A 1 153 ? 22.670 -2.706 -18.921 1.00 58.22 153 ALA A O 1
ATOM 1240 N N . LYS A 1 154 ? 23.816 -1.528 -20.446 1.00 61.31 154 LYS A N 1
ATOM 1241 C CA . LYS A 1 154 ? 24.533 -0.658 -19.510 1.00 61.31 154 LYS A CA 1
ATOM 1242 C C . LYS A 1 154 ? 24.493 0.776 -20.020 1.00 61.31 154 LYS A C 1
ATOM 1244 O O . LYS A 1 154 ? 24.875 1.048 -21.157 1.00 61.31 154 LYS A O 1
ATOM 1249 N N . MET A 1 155 ? 24.031 1.695 -19.180 1.00 54.72 155 MET A N 1
ATOM 1250 C CA . MET A 1 155 ? 24.129 3.126 -19.456 1.00 54.72 155 MET A CA 1
ATOM 1251 C C . MET A 1 155 ? 25.515 3.602 -19.027 1.00 54.72 155 MET A C 1
ATOM 1253 O O . MET A 1 155 ? 25.867 3.506 -17.856 1.00 54.72 155 MET A O 1
ATOM 1257 N N . ALA A 1 156 ? 26.308 4.101 -19.975 1.00 53.50 156 ALA A N 1
ATOM 1258 C CA . ALA A 1 156 ? 27.570 4.758 -19.653 1.00 53.50 156 ALA A CA 1
ATOM 1259 C C . ALA A 1 156 ? 27.301 6.058 -18.875 1.00 53.50 156 ALA A C 1
ATOM 1261 O O . ALA A 1 156 ? 26.334 6.771 -19.163 1.00 53.50 156 ALA A O 1
ATOM 1262 N N . CYS A 1 157 ? 28.162 6.384 -17.906 1.00 54.06 157 CYS A N 1
ATOM 1263 C CA . CYS A 1 157 ? 28.119 7.679 -17.233 1.00 54.06 157 CYS A CA 1
ATOM 1264 C C . CYS A 1 157 ? 28.252 8.798 -18.279 1.00 54.06 157 CYS A C 1
ATOM 1266 O O . CYS A 1 157 ? 29.204 8.823 -19.052 1.00 54.06 157 CYS A O 1
ATOM 1268 N N . SER A 1 158 ? 27.315 9.748 -18.301 1.00 53.78 158 SER A N 1
ATOM 1269 C CA . SER A 1 158 ? 27.349 10.865 -19.257 1.00 53.78 158 SER A CA 1
ATOM 1270 C C . SER A 1 158 ? 28.371 11.950 -18.899 1.00 53.78 158 SER A C 1
ATOM 1272 O O . SER A 1 158 ? 28.540 12.900 -19.657 1.00 53.78 158 SER A O 1
ATOM 1274 N N . VAL A 1 159 ? 28.993 11.850 -17.720 1.00 53.06 159 VAL A N 1
ATOM 1275 C CA . VAL A 1 159 ? 29.930 12.847 -17.177 1.00 53.06 159 VAL A CA 1
ATOM 1276 C C . VAL A 1 159 ? 31.375 12.352 -17.239 1.00 53.06 159 VAL A C 1
ATOM 1278 O O . VAL A 1 159 ? 32.281 13.148 -17.467 1.00 53.06 159 VAL A O 1
ATOM 1281 N N . HIS A 1 160 ? 31.598 11.047 -17.066 1.00 56.12 160 HIS A N 1
ATOM 1282 C CA . HIS A 1 160 ? 32.931 10.451 -17.030 1.00 56.12 160 HIS A CA 1
ATOM 1283 C C . HIS A 1 160 ? 33.074 9.377 -18.107 1.00 56.12 160 HIS A C 1
ATOM 1285 O O . HIS A 1 160 ? 32.245 8.478 -18.205 1.00 56.12 160 HIS A O 1
ATOM 1291 N N . GLU A 1 161 ? 34.173 9.439 -18.859 1.00 54.47 161 GLU A N 1
ATOM 1292 C CA . GLU A 1 161 ? 34.529 8.444 -19.880 1.00 54.47 161 GLU A CA 1
ATOM 1293 C C . GLU A 1 161 ? 34.887 7.080 -19.253 1.00 54.47 161 GLU A C 1
ATOM 1295 O O . GLU A 1 161 ? 34.625 6.029 -19.831 1.00 54.47 161 GLU A O 1
ATOM 1300 N N . VAL A 1 162 ? 35.417 7.100 -18.022 1.00 56.16 162 VAL A N 1
ATOM 1301 C CA . VAL A 1 162 ? 35.639 5.931 -17.162 1.00 56.16 162 VAL A CA 1
ATOM 1302 C C . VAL A 1 162 ? 35.108 6.271 -15.772 1.00 56.16 162 VAL A C 1
ATOM 1304 O O . VAL A 1 162 ? 35.680 7.103 -15.068 1.00 56.16 162 VAL A O 1
ATOM 1307 N N . CYS A 1 163 ? 33.987 5.664 -15.384 1.00 51.25 163 CYS A N 1
ATOM 1308 C CA . CYS A 1 163 ? 33.354 5.898 -14.091 1.00 51.25 163 CYS A CA 1
ATOM 1309 C C . CYS A 1 163 ? 33.673 4.741 -13.137 1.00 51.25 163 CYS A C 1
ATOM 1311 O O . CYS A 1 163 ? 33.216 3.623 -13.338 1.00 51.25 163 CYS A O 1
ATOM 1313 N N . SER A 1 164 ? 34.447 5.003 -12.084 1.00 50.81 164 SER A N 1
ATOM 1314 C CA . SER A 1 164 ? 34.707 4.039 -11.005 1.00 50.81 164 SER A CA 1
ATOM 1315 C C . SER A 1 164 ? 33.633 4.055 -9.910 1.00 50.81 164 SER A C 1
ATOM 1317 O O . SER A 1 164 ? 33.761 3.329 -8.930 1.00 50.81 164 SER A O 1
ATOM 1319 N N . GLN A 1 165 ? 32.561 4.845 -10.067 1.00 48.62 165 GLN A N 1
ATOM 1320 C CA . GLN A 1 165 ? 31.427 4.845 -9.129 1.00 48.62 165 GLN A CA 1
ATOM 1321 C C . GLN A 1 165 ? 30.572 3.571 -9.221 1.00 48.62 165 GLN A C 1
ATOM 1323 O O . GLN A 1 165 ? 29.769 3.313 -8.329 1.00 48.62 165 GLN A O 1
ATOM 1328 N N . ASP A 1 166 ? 30.781 2.760 -10.261 1.00 43.12 166 ASP A N 1
ATOM 1329 C CA . ASP A 1 166 ? 30.172 1.436 -10.408 1.00 43.12 166 ASP A CA 1
ATOM 1330 C C . ASP A 1 166 ? 30.891 0.358 -9.567 1.00 43.12 166 ASP A C 1
ATOM 1332 O O . ASP A 1 166 ? 30.390 -0.760 -9.440 1.00 43.12 166 ASP A O 1
ATOM 1336 N N . ALA A 1 167 ? 32.062 0.665 -8.988 1.00 43.38 167 ALA A N 1
ATOM 1337 C CA . ALA A 1 167 ? 32.803 -0.257 -8.130 1.00 43.38 167 ALA A CA 1
ATOM 1338 C C . ALA A 1 167 ? 32.257 -0.219 -6.694 1.00 43.38 167 ALA A C 1
ATOM 1340 O O . ALA A 1 167 ? 31.985 0.848 -6.145 1.00 43.38 167 ALA A O 1
ATOM 1341 N N . ASP A 1 168 ? 32.066 -1.386 -6.067 1.00 43.00 168 ASP A N 1
ATOM 1342 C CA . ASP A 1 168 ? 31.856 -1.441 -4.615 1.00 43.00 168 ASP A CA 1
ATOM 1343 C C . ASP A 1 168 ? 33.064 -0.833 -3.907 1.00 43.00 168 ASP A C 1
ATOM 1345 O O . ASP A 1 168 ? 34.205 -1.159 -4.234 1.00 43.00 168 ASP A O 1
ATOM 1349 N N . GLU A 1 169 ? 32.826 -0.003 -2.892 1.00 45.62 169 GLU A N 1
ATOM 1350 C CA . GLU A 1 169 ? 33.854 0.193 -1.875 1.00 45.62 169 GLU A CA 1
ATOM 1351 C C . GLU A 1 169 ? 34.073 -1.155 -1.172 1.00 45.62 169 GLU A C 1
ATOM 1353 O O . GLU A 1 169 ? 33.153 -1.716 -0.565 1.00 45.62 169 GLU A O 1
ATOM 1358 N N . GLU A 1 170 ? 35.289 -1.692 -1.277 1.00 43.91 170 GLU A N 1
ATOM 1359 C CA . GLU A 1 170 ? 35.680 -2.948 -0.640 1.00 43.91 170 GLU A CA 1
ATOM 1360 C C . GLU A 1 170 ? 35.318 -2.934 0.857 1.00 43.91 170 GLU A C 1
ATOM 1362 O O . GLU A 1 170 ? 35.824 -2.128 1.639 1.00 43.91 170 GLU A O 1
ATOM 1367 N N . GLY A 1 171 ? 34.434 -3.850 1.269 1.00 48.94 171 GLY A N 1
ATOM 1368 C CA . GLY A 1 171 ? 34.091 -4.079 2.678 1.00 48.94 171 GLY A CA 1
ATOM 1369 C C . GLY A 1 171 ? 32.773 -3.474 3.181 1.00 48.94 171 GLY A C 1
ATOM 1370 O O . GLY A 1 171 ? 32.493 -3.583 4.379 1.00 48.94 171 GLY A O 1
ATOM 1371 N N . CYS A 1 172 ? 31.933 -2.877 2.327 1.00 42.56 172 CYS A N 1
ATOM 1372 C CA . CYS A 1 172 ? 30.624 -2.358 2.745 1.00 42.56 172 CYS A CA 1
ATOM 1373 C C . CYS A 1 172 ? 29.510 -3.419 2.606 1.00 42.56 172 CYS A C 1
ATOM 1375 O O . CYS A 1 172 ? 29.308 -3.996 1.543 1.00 42.56 172 CYS A O 1
ATOM 1377 N N . ASN A 1 173 ? 28.776 -3.711 3.688 1.00 43.12 173 ASN A N 1
ATOM 1378 C CA . ASN A 1 173 ? 27.730 -4.741 3.671 1.00 43.12 173 ASN A CA 1
ATOM 1379 C C . ASN A 1 173 ? 26.482 -4.278 2.869 1.00 43.12 173 ASN A C 1
ATOM 1381 O O . ASN A 1 173 ? 25.886 -3.258 3.224 1.00 43.12 173 ASN A O 1
ATOM 1385 N N . PRO A 1 174 ? 25.987 -5.066 1.894 1.00 48.34 174 PRO A N 1
ATOM 1386 C CA . PRO A 1 174 ? 25.028 -4.672 0.839 1.00 48.34 174 PRO A CA 1
ATOM 1387 C C . PRO A 1 174 ? 23.566 -4.410 1.278 1.00 48.34 174 PRO A C 1
ATOM 1389 O O . PRO A 1 174 ? 22.665 -4.324 0.448 1.00 48.34 174 PRO A O 1
ATOM 1392 N N . LYS A 1 175 ? 23.276 -4.269 2.578 1.00 41.78 175 LYS A N 1
ATOM 1393 C CA . LYS A 1 175 ? 21.888 -4.201 3.093 1.00 41.78 175 LYS A CA 1
ATOM 1394 C C . LYS A 1 175 ? 21.151 -2.895 2.773 1.00 41.78 175 LYS A C 1
ATOM 1396 O O . LYS A 1 175 ? 19.929 -2.912 2.685 1.00 41.78 175 LYS A O 1
ATOM 1401 N N . ALA A 1 176 ? 21.869 -1.781 2.624 1.00 44.16 176 ALA A N 1
ATOM 1402 C CA . ALA A 1 176 ? 21.274 -0.518 2.180 1.00 44.16 176 ALA A CA 1
ATOM 1403 C C . ALA A 1 176 ? 20.955 -0.545 0.677 1.00 44.16 176 ALA A C 1
ATOM 1405 O O . ALA A 1 176 ? 19.913 -0.038 0.286 1.00 44.16 176 ALA A O 1
ATOM 1406 N N . GLY A 1 177 ? 21.799 -1.212 -0.124 1.00 49.44 177 GLY A N 1
ATOM 1407 C CA . GLY A 1 177 ? 21.532 -1.473 -1.540 1.00 49.44 177 GLY A CA 1
ATOM 1408 C C . GLY A 1 177 ? 20.218 -2.223 -1.716 1.00 49.44 177 GLY A C 1
ATOM 1409 O O . GLY A 1 177 ? 19.322 -1.705 -2.353 1.00 49.44 177 GLY A O 1
ATOM 1410 N N . ALA A 1 178 ? 20.023 -3.333 -0.999 1.00 52.75 178 ALA A N 1
ATOM 1411 C CA . ALA A 1 178 ? 18.791 -4.121 -1.105 1.00 52.75 178 ALA A CA 1
ATOM 1412 C C . ALA A 1 178 ? 17.497 -3.345 -0.767 1.00 52.75 178 ALA A C 1
ATOM 1414 O O . ALA A 1 178 ? 16.454 -3.609 -1.358 1.00 52.75 178 ALA A O 1
ATOM 1415 N N . LEU A 1 179 ? 17.539 -2.398 0.181 1.00 52.22 179 LEU A N 1
ATOM 1416 C CA . LEU A 1 179 ? 16.385 -1.538 0.482 1.00 52.22 179 LEU A CA 1
ATOM 1417 C C . LEU A 1 179 ? 16.146 -0.504 -0.623 1.00 52.22 179 LEU A C 1
ATOM 1419 O O . LEU A 1 179 ? 15.004 -0.312 -1.024 1.00 52.22 179 LEU A O 1
ATOM 1423 N N . LEU A 1 180 ? 17.208 0.116 -1.142 1.00 56.62 180 LEU A N 1
ATOM 1424 C CA . LEU A 1 180 ? 17.115 1.037 -2.278 1.00 56.62 180 LEU A CA 1
ATOM 1425 C C . LEU A 1 180 ? 16.628 0.308 -3.537 1.00 56.62 180 LEU A C 1
ATOM 1427 O O . LEU A 1 180 ? 15.800 0.841 -4.270 1.00 56.62 180 LEU A O 1
ATOM 1431 N N . ASP A 1 181 ? 17.064 -0.935 -3.738 1.00 65.50 181 ASP A N 1
ATOM 1432 C CA . ASP A 1 181 ? 16.612 -1.818 -4.810 1.00 65.50 181 ASP A CA 1
ATOM 1433 C C . ASP A 1 181 ? 15.109 -2.090 -4.676 1.00 65.50 181 ASP A C 1
ATOM 1435 O O . ASP A 1 181 ? 14.375 -1.979 -5.654 1.00 65.50 181 ASP A O 1
ATOM 1439 N N . GLN A 1 182 ? 14.615 -2.377 -3.467 1.00 67.38 182 GLN A N 1
ATOM 1440 C CA . GLN A 1 182 ? 13.181 -2.554 -3.214 1.00 67.38 182 GLN A CA 1
ATOM 1441 C C . GLN A 1 182 ? 12.376 -1.269 -3.4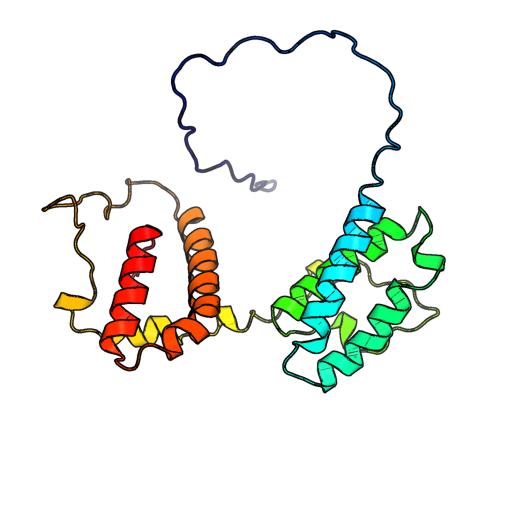46 1.00 67.38 182 GLN A C 1
ATOM 1443 O O . GLN A 1 182 ? 11.341 -1.310 -4.113 1.00 67.38 182 GLN A O 1
ATOM 1448 N N . GLU A 1 183 ? 12.849 -0.127 -2.946 1.00 69.56 183 GLU A N 1
ATOM 1449 C CA . GLU A 1 183 ? 12.213 1.177 -3.168 1.00 69.56 183 GLU A CA 1
ATOM 1450 C C . GLU A 1 183 ? 12.147 1.513 -4.663 1.00 69.56 183 GLU A C 1
ATOM 1452 O O . GLU A 1 183 ? 11.118 1.963 -5.170 1.00 69.56 183 GLU A O 1
ATOM 1457 N N . PHE A 1 184 ? 13.213 1.224 -5.402 1.00 75.12 184 PHE A N 1
ATOM 1458 C CA . PHE A 1 184 ? 13.271 1.403 -6.845 1.00 75.12 184 PHE A CA 1
ATOM 1459 C C . PHE A 1 184 ? 12.366 0.454 -7.614 1.00 75.12 184 PHE A C 1
ATOM 1461 O O . PHE A 1 184 ? 11.668 0.897 -8.524 1.00 75.12 184 PHE A O 1
ATOM 1468 N N . MET A 1 185 ? 12.324 -0.826 -7.245 1.00 76.06 185 MET A N 1
ATOM 1469 C CA . MET A 1 185 ? 11.400 -1.788 -7.846 1.00 76.06 185 MET A CA 1
ATOM 1470 C C . MET A 1 185 ? 9.947 -1.353 -7.640 1.00 76.06 185 MET A C 1
ATOM 1472 O O . MET A 1 185 ? 9.146 -1.412 -8.576 1.00 76.06 185 MET A O 1
ATOM 1476 N N . TYR A 1 186 ? 9.622 -0.818 -6.463 1.00 78.12 186 TYR A N 1
ATOM 1477 C CA . TYR A 1 186 ? 8.327 -0.198 -6.213 1.00 78.12 186 TYR A CA 1
ATOM 1478 C C . TYR A 1 186 ? 8.089 1.035 -7.105 1.00 78.12 186 TYR A C 1
ATOM 1480 O O . TYR A 1 186 ? 7.030 1.148 -7.729 1.00 78.12 186 TYR A O 1
ATOM 1488 N N . PHE A 1 187 ? 9.069 1.934 -7.256 1.00 79.44 187 PHE A N 1
ATOM 1489 C CA . PHE A 1 187 ? 8.950 3.082 -8.167 1.00 79.44 187 PHE A CA 1
ATOM 1490 C C . PHE A 1 187 ? 8.763 2.666 -9.628 1.00 79.44 187 PHE A C 1
ATOM 1492 O O . PHE A 1 187 ? 7.933 3.247 -10.328 1.00 79.44 187 PHE A O 1
ATOM 1499 N N . LEU A 1 188 ? 9.484 1.648 -10.094 1.00 80.19 188 LEU A N 1
ATOM 1500 C CA . LEU A 1 188 ? 9.324 1.091 -11.433 1.00 80.19 188 LEU A CA 1
ATOM 1501 C C . LEU A 1 188 ? 7.928 0.492 -11.628 1.00 80.19 188 LEU A C 1
ATOM 1503 O O . LEU A 1 188 ? 7.304 0.707 -12.672 1.00 80.19 188 LEU A O 1
ATOM 1507 N N . HIS A 1 189 ? 7.403 -0.217 -10.630 1.00 83.50 189 HIS A N 1
ATOM 1508 C CA . HIS A 1 189 ? 6.031 -0.718 -10.657 1.00 83.50 189 HIS A CA 1
ATOM 1509 C C . HIS A 1 189 ? 5.017 0.431 -10.780 1.00 83.50 189 HIS A C 1
ATOM 1511 O O . HIS A 1 189 ? 4.168 0.417 -11.673 1.00 83.50 189 HIS A O 1
ATOM 1517 N N . MET A 1 190 ? 5.170 1.482 -9.970 1.00 80.81 190 MET A N 1
ATOM 1518 C CA . MET A 1 190 ? 4.351 2.700 -10.043 1.00 80.81 190 MET A CA 1
ATOM 1519 C C . MET A 1 190 ? 4.493 3.432 -11.389 1.00 80.81 190 MET A C 1
ATOM 1521 O O . MET A 1 190 ? 3.542 4.049 -11.868 1.00 80.81 190 MET A O 1
ATOM 1525 N N . ALA A 1 191 ? 5.664 3.355 -12.028 1.00 82.25 191 ALA A N 1
ATOM 1526 C CA . ALA A 1 191 ? 5.939 3.971 -13.323 1.00 82.25 191 ALA A CA 1
ATOM 1527 C C . ALA A 1 191 ? 5.362 3.183 -14.517 1.00 82.25 191 ALA A C 1
ATOM 1529 O O . ALA A 1 191 ? 5.266 3.723 -15.623 1.00 82.25 191 ALA A O 1
ATOM 1530 N N . LYS A 1 192 ? 4.954 1.922 -14.323 1.00 82.31 192 LYS A N 1
ATOM 1531 C CA . LYS A 1 192 ? 4.483 1.013 -15.384 1.00 82.31 192 LYS A CA 1
ATOM 1532 C C . LYS A 1 192 ? 3.338 1.585 -16.242 1.00 82.31 192 LYS A C 1
ATOM 1534 O O . LYS A 1 192 ? 3.431 1.461 -17.466 1.00 82.31 192 LYS A O 1
ATOM 1539 N N . PRO A 1 193 ? 2.312 2.270 -15.691 1.00 82.62 193 PRO A N 1
ATOM 1540 C CA . PRO A 1 193 ? 1.260 2.894 -16.500 1.00 82.62 193 PRO A CA 1
ATOM 1541 C C . PRO A 1 193 ? 1.790 4.003 -17.417 1.00 82.62 193 PRO A C 1
ATOM 1543 O O . PRO A 1 193 ? 1.354 4.126 -18.558 1.00 82.62 193 PRO A O 1
ATOM 1546 N N . TYR A 1 194 ? 2.776 4.774 -16.957 1.00 79.88 194 TYR A N 1
ATOM 1547 C CA . TYR A 1 194 ? 3.410 5.818 -17.765 1.00 79.88 194 TYR A CA 1
ATOM 1548 C C . TYR A 1 194 ? 4.306 5.214 -18.843 1.00 79.88 194 TYR A C 1
ATOM 1550 O O . TYR A 1 194 ? 4.287 5.648 -19.993 1.00 79.88 194 TYR A O 1
ATOM 1558 N N . ALA A 1 195 ? 5.036 4.152 -18.505 1.00 80.88 195 ALA A N 1
ATOM 1559 C CA . ALA A 1 195 ? 5.827 3.405 -19.470 1.00 80.88 195 ALA A CA 1
ATOM 1560 C C . ALA A 1 195 ? 4.965 2.749 -20.553 1.00 80.88 195 ALA A C 1
ATOM 1562 O O . ALA A 1 195 ? 5.427 2.595 -21.681 1.00 80.88 195 ALA A O 1
ATOM 1563 N N . ALA A 1 196 ? 3.713 2.385 -20.254 1.00 83.25 196 ALA A N 1
ATOM 1564 C CA . ALA A 1 196 ? 2.779 1.854 -21.243 1.00 83.25 196 ALA A CA 1
ATOM 1565 C C . ALA A 1 196 ? 2.493 2.841 -22.391 1.00 83.25 196 ALA A C 1
ATOM 1567 O O . ALA A 1 196 ? 2.203 2.392 -23.498 1.00 83.25 196 ALA A O 1
ATOM 1568 N N . LEU A 1 197 ? 2.652 4.152 -22.164 1.00 83.56 197 LEU A N 1
ATOM 1569 C CA . LEU A 1 197 ? 2.496 5.193 -23.188 1.00 83.56 197 LEU A CA 1
ATOM 1570 C C . LEU A 1 197 ? 3.647 5.217 -24.207 1.00 83.56 197 LEU A C 1
ATOM 1572 O O . LEU A 1 197 ? 3.500 5.768 -25.296 1.00 83.56 197 LEU A O 1
ATOM 1576 N N . ILE A 1 198 ? 4.797 4.625 -23.877 1.00 85.44 198 ILE A N 1
ATOM 1577 C CA . ILE A 1 198 ? 5.936 4.515 -24.791 1.00 85.44 198 ILE A CA 1
ATOM 1578 C C . ILE A 1 198 ? 5.684 3.317 -25.709 1.00 85.44 198 ILE A C 1
ATOM 1580 O O . ILE A 1 198 ? 5.700 2.174 -25.274 1.00 85.44 198 ILE A O 1
ATOM 1584 N N . SER A 1 199 ? 5.472 3.535 -27.001 1.00 83.31 199 SER A N 1
ATOM 1585 C CA . SER A 1 199 ? 5.079 2.458 -27.924 1.00 83.31 199 SER A CA 1
ATOM 1586 C C . SER A 1 199 ? 6.209 1.475 -28.266 1.00 83.31 199 SER A C 1
ATOM 1588 O O . SER A 1 199 ? 5.936 0.324 -28.594 1.00 83.31 199 SER A O 1
ATOM 1590 N N . ASN A 1 200 ? 7.476 1.891 -28.166 1.00 84.94 200 ASN A N 1
ATOM 1591 C CA . ASN A 1 2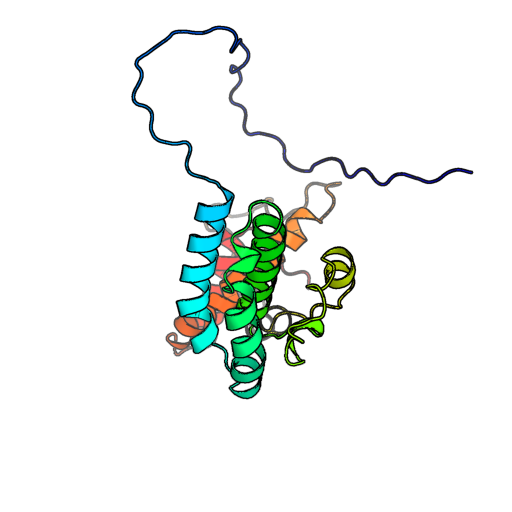00 ? 8.633 1.044 -28.471 1.00 84.94 200 ASN A CA 1
ATOM 1592 C C . ASN A 1 200 ? 9.204 0.364 -27.202 1.00 84.94 200 ASN A C 1
ATOM 1594 O O . ASN A 1 200 ? 9.662 1.081 -26.304 1.00 84.94 200 ASN A O 1
ATOM 1598 N N . PRO A 1 201 ? 9.287 -0.983 -27.148 1.00 80.62 201 PRO A N 1
ATOM 1599 C CA . PRO A 1 201 ? 9.921 -1.726 -26.053 1.00 80.62 201 PRO A CA 1
ATOM 1600 C C . PRO A 1 201 ? 11.354 -1.276 -25.735 1.00 80.62 201 PRO A C 1
ATOM 1602 O O . PRO A 1 201 ? 11.692 -1.086 -24.569 1.00 80.62 201 PRO A O 1
ATOM 1605 N N . THR A 1 202 ? 12.179 -0.990 -26.749 1.00 80.50 202 THR A N 1
ATOM 1606 C CA . THR A 1 202 ? 13.555 -0.506 -26.534 1.00 80.50 202 THR A CA 1
ATOM 1607 C C . THR A 1 202 ? 13.579 0.850 -25.825 1.00 80.50 202 THR A C 1
ATOM 1609 O O . THR A 1 202 ? 14.480 1.125 -25.037 1.00 80.50 202 THR A O 1
ATOM 1612 N N . GLY A 1 203 ? 12.593 1.711 -26.093 1.00 80.44 203 GLY A N 1
ATOM 1613 C CA . GLY A 1 203 ? 12.462 3.007 -25.427 1.00 80.44 203 GLY A CA 1
ATOM 1614 C C . GLY A 1 203 ? 12.126 2.851 -23.947 1.00 80.44 203 GLY A C 1
ATOM 1615 O O . GLY A 1 203 ? 12.762 3.481 -23.107 1.00 80.44 203 GLY A O 1
ATOM 1616 N N . LYS A 1 204 ? 11.187 1.952 -23.623 1.00 84.31 204 LYS A N 1
ATOM 1617 C CA . LYS A 1 204 ? 10.835 1.619 -22.234 1.00 84.31 204 LYS A CA 1
ATOM 1618 C C . LYS A 1 204 ? 12.046 1.100 -21.460 1.00 84.31 204 LYS A C 1
ATOM 1620 O O . LYS A 1 204 ? 12.325 1.582 -20.368 1.00 84.31 204 LYS A O 1
ATOM 1625 N N . ALA A 1 205 ? 12.789 0.172 -22.056 1.00 78.06 205 ALA A N 1
ATOM 1626 C CA . ALA A 1 205 ? 13.956 -0.444 -21.437 1.00 78.06 205 ALA A CA 1
ATOM 1627 C C . ALA A 1 205 ? 15.072 0.581 -21.153 1.00 78.06 205 ALA A C 1
ATOM 1629 O O . ALA A 1 205 ? 15.669 0.581 -20.082 1.00 78.06 205 ALA A O 1
ATOM 1630 N N . LYS A 1 206 ? 15.295 1.531 -22.075 1.00 77.50 206 LYS A N 1
ATOM 1631 C CA . LYS A 1 206 ? 16.239 2.644 -21.871 1.00 77.50 206 LYS A CA 1
ATOM 1632 C C . LYS A 1 206 ? 15.831 3.572 -20.729 1.00 77.50 206 LYS A C 1
ATOM 1634 O O . LYS A 1 206 ? 16.696 4.023 -19.988 1.00 77.50 206 LYS A O 1
ATOM 1639 N N . VAL A 1 207 ? 14.537 3.859 -20.581 1.00 79.56 207 VAL A N 1
ATOM 1640 C CA . VAL A 1 207 ? 14.033 4.650 -19.446 1.00 79.56 207 VAL A CA 1
ATOM 1641 C C . VAL A 1 207 ? 14.263 3.904 -18.134 1.00 79.56 207 VAL A C 1
ATOM 1643 O O . VAL A 1 207 ? 14.746 4.512 -17.185 1.00 79.56 207 VAL A O 1
ATOM 1646 N N . ALA A 1 208 ? 13.988 2.598 -18.091 1.00 77.25 208 ALA A N 1
ATOM 1647 C CA . ALA A 1 208 ? 14.246 1.777 -16.909 1.00 77.25 208 ALA A CA 1
ATOM 1648 C C . ALA A 1 208 ? 15.727 1.801 -16.509 1.00 77.25 208 ALA A C 1
ATOM 1650 O O . ALA A 1 208 ? 16.040 2.087 -15.358 1.00 77.25 208 ALA A O 1
ATOM 1651 N N . LEU A 1 209 ? 16.630 1.605 -17.475 1.00 74.38 209 LEU A N 1
ATOM 1652 C CA . LEU A 1 209 ? 18.072 1.700 -17.253 1.00 74.38 209 LEU A CA 1
ATOM 1653 C C . LEU A 1 209 ? 18.500 3.087 -16.777 1.00 74.38 209 LEU A C 1
ATOM 1655 O O . LEU A 1 209 ? 19.308 3.192 -15.865 1.00 74.38 209 LEU A O 1
ATOM 1659 N N . TRP A 1 210 ? 17.956 4.158 -17.357 1.00 74.31 210 TRP A N 1
ATOM 1660 C CA . T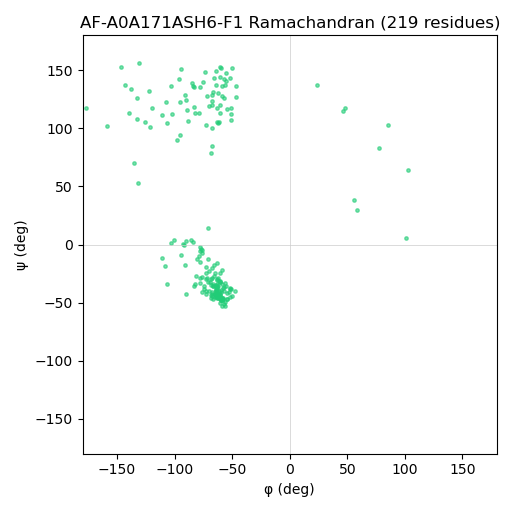RP A 1 210 ? 18.283 5.518 -16.929 1.00 74.31 210 TRP A CA 1
ATOM 1661 C C . TRP A 1 210 ? 17.848 5.784 -15.488 1.00 74.31 210 TRP A C 1
ATOM 1663 O O . TRP A 1 210 ? 18.624 6.318 -14.699 1.00 74.31 210 TRP A O 1
ATOM 1673 N N . LEU A 1 211 ? 16.631 5.369 -15.128 1.00 73.12 211 LEU A N 1
ATOM 1674 C CA . LEU A 1 211 ? 16.134 5.470 -13.759 1.00 73.12 211 LEU A CA 1
ATOM 1675 C C . LEU A 1 211 ? 16.998 4.645 -12.800 1.00 73.12 211 LEU A C 1
ATOM 1677 O O . LEU A 1 211 ? 17.316 5.119 -11.713 1.00 73.12 211 LEU A O 1
ATOM 1681 N N . GLN A 1 212 ? 17.426 3.455 -13.220 1.00 68.06 212 GLN A N 1
ATOM 1682 C CA . GLN A 1 212 ? 18.305 2.597 -12.436 1.00 68.06 212 GLN A CA 1
ATOM 1683 C C . GLN A 1 212 ? 19.674 3.249 -12.194 1.00 68.06 212 GLN A C 1
ATOM 1685 O O . GLN A 1 212 ? 20.158 3.283 -11.063 1.00 68.06 212 GLN A O 1
ATOM 1690 N N . THR A 1 213 ? 20.275 3.819 -13.241 1.00 67.56 213 THR A N 1
ATOM 1691 C CA . THR A 1 213 ? 21.549 4.541 -13.156 1.00 67.56 213 THR A CA 1
ATOM 1692 C C . THR A 1 213 ? 21.441 5.770 -12.259 1.00 67.56 213 THR A C 1
ATOM 1694 O O . THR A 1 213 ? 22.308 5.980 -11.414 1.00 67.56 213 THR A O 1
ATOM 1697 N N . LEU A 1 214 ? 20.375 6.567 -12.386 1.00 63.81 214 LEU A N 1
ATOM 1698 C CA . LEU A 1 214 ? 20.154 7.727 -11.516 1.00 63.81 214 LEU A CA 1
ATOM 1699 C C . LEU A 1 214 ? 19.943 7.346 -10.051 1.00 63.81 214 LEU A C 1
ATOM 1701 O O . LEU A 1 214 ? 20.359 8.087 -9.163 1.00 63.81 214 LEU A O 1
ATOM 1705 N N . ALA A 1 215 ? 19.301 6.207 -9.802 1.00 61.69 215 ALA A N 1
ATOM 1706 C CA . ALA A 1 215 ? 19.107 5.675 -8.462 1.00 61.69 215 ALA A CA 1
ATOM 1707 C C . ALA A 1 215 ? 20.373 5.010 -7.895 1.00 61.69 215 ALA A C 1
ATOM 1709 O O . ALA A 1 215 ? 20.371 4.604 -6.737 1.00 61.69 215 ALA A O 1
ATOM 1710 N N . THR A 1 216 ? 21.461 4.920 -8.672 1.00 62.56 216 THR A N 1
ATOM 1711 C CA . THR A 1 216 ? 22.721 4.243 -8.308 1.00 62.56 216 THR A CA 1
ATOM 1712 C C . THR A 1 216 ? 22.547 2.757 -7.960 1.00 62.56 216 THR A C 1
ATOM 1714 O O . THR A 1 216 ? 23.296 2.200 -7.160 1.00 62.56 216 THR A O 1
ATOM 1717 N N . ILE A 1 217 ? 21.551 2.106 -8.566 1.00 55.34 217 ILE A N 1
ATOM 1718 C CA . ILE A 1 217 ? 21.157 0.719 -8.280 1.00 55.34 217 ILE A CA 1
ATOM 1719 C C . ILE A 1 217 ? 21.801 -0.254 -9.260 1.00 55.34 217 ILE A C 1
ATOM 1721 O O . ILE A 1 217 ? 21.929 0.021 -10.455 1.00 55.34 217 ILE A O 1
ATOM 1725 N N . ARG A 1 218 ? 22.198 -1.428 -8.769 1.00 54.97 218 ARG A N 1
ATOM 1726 C CA . ARG A 1 218 ? 22.958 -2.416 -9.544 1.00 54.97 218 ARG A CA 1
ATOM 1727 C C . ARG A 1 218 ? 22.067 -3.559 -10.009 1.00 54.97 218 ARG A C 1
ATOM 1729 O O . ARG A 1 218 ? 21.316 -4.111 -9.216 1.00 54.97 218 ARG A O 1
ATOM 1736 N N . VAL A 1 219 ? 22.214 -3.980 -11.267 1.00 45.47 219 VAL A N 1
ATOM 1737 C CA . VAL A 1 219 ? 21.772 -5.322 -11.673 1.00 45.47 219 VAL A CA 1
ATOM 1738 C C . VAL A 1 219 ? 22.954 -6.250 -11.434 1.00 45.47 219 VAL A C 1
ATOM 1740 O O . VAL A 1 219 ? 24.005 -6.083 -12.053 1.00 45.47 219 VAL A O 1
ATOM 1743 N N . THR A 1 220 ? 22.799 -7.202 -10.519 1.00 40.56 220 THR A N 1
ATOM 1744 C CA . THR A 1 220 ? 23.681 -8.370 -10.499 1.00 40.56 220 THR A CA 1
ATOM 1745 C C . THR A 1 220 ? 23.180 -9.315 -11.586 1.00 40.56 220 THR A C 1
ATOM 1747 O O . THR A 1 220 ? 22.041 -9.770 -11.535 1.00 40.56 220 THR A O 1
ATOM 1750 N N . SER A 1 221 ? 23.992 -9.505 -12.626 1.00 34.75 221 SER A N 1
ATOM 1751 C CA . SER A 1 221 ? 23.817 -10.581 -13.608 1.00 34.75 221 SER A CA 1
ATOM 1752 C C . SER A 1 221 ? 24.401 -11.875 -13.066 1.00 34.75 221 SER A C 1
ATOM 1754 O O . SER A 1 221 ? 25.561 -11.786 -12.594 1.00 34.75 221 SER A O 1
#

Solvent-accessible surface area (backbone atoms only — not comparable to full-atom values): 14309 Å² total; per-residue (Å²): 143,79,83,85,78,86,74,86,81,85,91,79,82,79,93,67,79,89,82,88,82,81,82,94,77,81,89,84,92,80,81,95,71,86,68,73,77,76,54,63,69,57,54,49,42,52,50,48,53,54,50,45,68,61,40,55,77,64,39,88,49,69,67,59,45,62,32,40,50,56,45,52,55,57,57,67,34,74,74,37,71,35,86,88,32,35,66,61,37,42,54,51,47,50,51,52,49,56,29,37,75,40,63,45,78,55,77,87,47,64,50,80,68,63,86,88,54,78,81,81,56,68,79,60,56,74,67,52,83,73,75,78,37,59,56,79,72,58,54,69,67,60,56,50,42,70,72,40,58,74,89,67,61,55,83,76,59,93,87,38,99,76,65,72,83,82,53,77,67,90,88,67,78,65,66,63,55,57,52,52,47,51,55,46,46,47,49,52,52,70,42,43,72,64,45,65,72,47,88,47,69,70,59,40,33,51,51,53,48,50,53,33,57,75,68,72,55,81,83,87,127

InterPro domains:
  IPR027831 Domain of unknown function DUF4485 [PF14846] (41-124)
  IPR027831 Domain of unknown function DUF4485 [PF14846] (180-218)

Foldseek 3Di:
DDDPPPDDDDDDDDPDPPDDDDDDDDDDDDDDDCPPPPPVLVVLVVVLVVLCVPLLVVQPDVLLSVLQPLVVVLLPDPVCVDPVNSVVSSVVSVVVSVQSVLSHDFPLSNHRDDNPDDDDDVVVVVPTPRPDRPLSVDCPLVVLLVPDDPVLSADDDPVDPDDCLLPDPPPRDCPVLVVLVVVLSVVLVVCVVVLVVVPDSSVSNNVSNVSCVVSSHDDDD

Radius of gyration: 24.09 Å; Cα contacts (8 Å, |Δi|>4): 118; chains: 1; bounding box: 54×54×56 Å

Mean predicted aligned error: 15.94 Å

pLDDT: mean 70.24, std 20.57, range [28.91, 96.06]

Sequence (221 aa):
SEPEVNVLKRFYRPMVPEKCKQRMSREGSISSLSSAPMDSLNTEFIYYSTVLKDILPAMSRIEDKNALLPWVGRLYAPEYHSTALRSKRNRHLLQLCLSMLNDEVLPCFKEVPAEDVPLPKLSEMAKLKIPPARWESDHYWQDLIADLPEKNAKMACSVHEVCSQDADEEGCNPKAGALLDQEFMYFLHMAKPYAALISNPTGKAKVALWLQTLATIRVTS

Secondary structure (DSSP, 8-state):
-----------------S---------------------HHHHHHHHHHHHHHHHHHH-S-HHHHHHHHHHHHHHTSGGGGSTTTHHHHHHHHHHHHHHHHTT---GGGSSPPPSSSPPPPHHHHTTS-PPPPGGGG--HHHHHHHTS-GGGSSPPPSS-SS-GGGSPPTT--THHHHHHHHHHHHHHHHHHHHHTT---HHHHHHHHHHHHHHTT-----

Organism: Triatoma infestans (NCBI:txid30076)